Protein AF-A0A1Y2F269-F1 (afdb_monomer_lite)

Organism: NCBI:txid1754190

Sequence (201 aa):
MQTQVNTLLQLPFHHLKVADLREILKTLGLRKSGNKENLIENLKLYLRKLGQSSDINSLTEVAGLLDRYLPKKSSNNNRYKILLYCSTQTSAENSIRKGTDCPIQYPCQPVLKINEVEVTGMEHNKSWSTKPVDITPYCKKKGIQNNTINEIKFRSMFISSRWDEFVVKIIICEYLSLQEAVNVIKKHFISKEELLRQSNN

Radius of gyration: 23.8 Å; chains: 1; bounding box: 65×59×61 Å

Structure (mmCIF, N/CA/C/O backbone):
data_AF-A0A1Y2F269-F1
#
_entry.id   AF-A0A1Y2F269-F1
#
loop_
_atom_site.group_PDB
_atom_site.id
_atom_site.type_symbol
_atom_site.label_atom_id
_atom_site.label_alt_id
_atom_site.label_comp_id
_atom_site.label_asym_id
_atom_site.label_entity_id
_atom_site.label_seq_id
_atom_site.pdbx_PDB_ins_code
_atom_site.Cartn_x
_atom_site.Cartn_y
_atom_site.Cartn_z
_atom_site.occupancy
_atom_site.B_iso_or_equiv
_atom_site.auth_seq_id
_atom_site.auth_comp_id
_atom_site.auth_asym_id
_atom_site.auth_atom_id
_atom_site.pdbx_PDB_model_num
ATOM 1 N N . MET A 1 1 ? -9.615 6.084 32.340 1.00 66.12 1 MET A N 1
ATOM 2 C CA . MET A 1 1 ? -10.769 5.822 31.450 1.00 66.12 1 MET A CA 1
ATOM 3 C C . MET A 1 1 ? -10.958 6.901 30.392 1.00 66.12 1 MET A C 1
ATOM 5 O O . MET A 1 1 ? -10.944 6.573 29.212 1.00 66.12 1 MET A O 1
ATOM 9 N N . GLN A 1 2 ? -11.020 8.182 30.778 1.00 72.19 2 GLN A N 1
ATOM 10 C CA . GLN A 1 2 ? -11.127 9.306 29.835 1.00 72.19 2 GLN A CA 1
ATOM 11 C C . GLN A 1 2 ? -10.065 9.272 28.719 1.00 72.19 2 GLN A C 1
ATOM 13 O O . GLN A 1 2 ? -10.370 9.503 27.554 1.00 72.19 2 GLN A O 1
ATOM 18 N N . THR A 1 3 ? -8.828 8.894 29.058 1.00 74.88 3 THR A N 1
ATOM 19 C CA . THR A 1 3 ? -7.722 8.742 28.101 1.00 74.88 3 THR A CA 1
ATOM 20 C C . THR A 1 3 ? -7.998 7.678 27.033 1.00 74.88 3 THR A C 1
ATOM 22 O O . THR A 1 3 ? -7.722 7.916 25.866 1.00 74.88 3 THR A O 1
ATOM 25 N N . GLN A 1 4 ? -8.591 6.533 27.395 1.00 75.88 4 GLN A N 1
ATOM 26 C CA . GLN A 1 4 ? -8.924 5.461 26.443 1.00 75.88 4 GLN A CA 1
ATOM 27 C C . GLN A 1 4 ? -10.058 5.879 25.500 1.00 75.88 4 GLN A C 1
ATOM 29 O O . GLN A 1 4 ? -9.973 5.652 24.296 1.00 75.88 4 GLN A O 1
ATOM 34 N N . VAL A 1 5 ? -11.082 6.553 26.026 1.00 80.50 5 VAL A N 1
ATOM 35 C CA . VAL A 1 5 ? -12.185 7.102 25.221 1.00 80.50 5 VAL A CA 1
ATOM 36 C C . VAL A 1 5 ? -11.670 8.148 24.235 1.00 80.50 5 VAL A C 1
ATOM 38 O O . VAL A 1 5 ? -12.025 8.107 23.060 1.00 80.50 5 VAL A O 1
ATOM 41 N N . ASN A 1 6 ? -10.784 9.042 24.677 1.00 77.56 6 ASN A N 1
ATOM 42 C CA . ASN A 1 6 ? -10.164 10.039 23.804 1.00 77.56 6 ASN A CA 1
ATOM 43 C C . ASN A 1 6 ? -9.346 9.385 22.682 1.00 77.56 6 ASN A C 1
ATOM 45 O O . ASN A 1 6 ? -9.449 9.815 21.534 1.00 77.56 6 ASN A O 1
ATOM 49 N N . THR A 1 7 ? -8.608 8.312 22.977 1.00 80.00 7 THR A N 1
ATOM 50 C CA . THR A 1 7 ? -7.896 7.528 21.955 1.00 80.00 7 THR A CA 1
ATOM 51 C C . THR A 1 7 ? -8.855 6.936 20.924 1.00 80.00 7 THR A C 1
ATOM 53 O O . THR A 1 7 ? -8.598 7.036 19.726 1.00 80.00 7 THR A O 1
ATOM 56 N N . LEU A 1 8 ? -9.982 6.362 21.361 1.00 81.38 8 LEU A N 1
ATOM 57 C CA . LEU A 1 8 ? -10.988 5.812 20.447 1.00 81.38 8 LEU A CA 1
ATOM 58 C C . LEU A 1 8 ? -11.665 6.908 19.611 1.00 81.38 8 LEU A C 1
ATOM 60 O O . LEU A 1 8 ? -11.901 6.718 18.423 1.00 81.38 8 LEU A O 1
ATOM 64 N N . LEU A 1 9 ? -11.939 8.080 20.184 1.00 83.62 9 LEU A N 1
ATOM 65 C CA . LEU A 1 9 ? -12.555 9.203 19.464 1.00 83.62 9 LEU A CA 1
ATOM 66 C C . LEU A 1 9 ? -11.648 9.809 18.383 1.00 83.62 9 LEU A C 1
ATOM 68 O O . LEU A 1 9 ? -12.160 10.405 17.434 1.00 83.62 9 LEU A O 1
ATOM 72 N N . GLN A 1 10 ? -10.329 9.645 18.510 1.00 80.38 10 GLN A N 1
ATOM 73 C CA . GLN A 1 10 ? -9.336 10.064 17.515 1.00 80.38 10 GLN A CA 1
ATOM 74 C C . GLN A 1 10 ? -9.167 9.063 16.359 1.00 80.38 10 GLN A C 1
ATOM 76 O O . GLN A 1 10 ? -8.362 9.299 15.455 1.00 80.38 10 GLN A O 1
ATOM 81 N N . LEU A 1 11 ? -9.896 7.941 16.364 1.00 79.81 11 LEU A N 1
ATOM 82 C CA . LEU A 1 11 ? -9.812 6.952 15.295 1.00 79.81 11 LEU A CA 1
ATOM 83 C C . LEU A 1 11 ? -10.373 7.498 13.970 1.00 79.81 11 LEU A C 1
ATOM 85 O O . LEU A 1 11 ? -11.326 8.286 13.956 1.00 79.81 11 LEU A O 1
ATOM 89 N N . PRO A 1 12 ? -9.811 7.071 12.826 1.00 79.38 12 PRO A N 1
ATOM 90 C CA . PRO A 1 12 ? -10.156 7.619 11.522 1.00 79.38 12 PRO A CA 1
ATOM 91 C C . PRO A 1 12 ? -11.440 6.968 10.968 1.00 79.38 12 PRO A C 1
ATOM 93 O O . PRO A 1 12 ? -11.426 6.283 9.948 1.00 79.38 12 PRO A O 1
ATOM 96 N N . PHE A 1 13 ? -12.581 7.191 11.631 1.00 82.88 13 PHE A N 1
ATOM 97 C CA . PHE A 1 13 ? -13.874 6.560 11.305 1.00 82.88 13 PHE A CA 1
ATOM 98 C C . PHE A 1 13 ? -14.355 6.802 9.866 1.00 82.88 13 PHE A C 1
ATOM 100 O O . PHE A 1 13 ? -15.128 6.012 9.332 1.00 82.88 13 PHE A O 1
ATOM 107 N N . HIS A 1 14 ? -13.876 7.860 9.207 1.00 80.94 14 HIS A N 1
ATOM 108 C CA . HIS A 1 14 ? -14.186 8.143 7.804 1.00 80.94 14 HIS A CA 1
ATOM 109 C C . HIS A 1 14 ? -13.657 7.072 6.836 1.00 80.94 14 HIS A C 1
ATOM 111 O O . HIS A 1 14 ? -14.154 6.980 5.716 1.00 80.94 14 HIS A O 1
ATOM 117 N N . HIS A 1 15 ? -12.711 6.227 7.253 1.00 78.88 15 HIS A N 1
ATOM 118 C CA . HIS A 1 15 ? -12.215 5.111 6.442 1.00 78.88 15 HIS A CA 1
ATOM 119 C C . HIS A 1 15 ? -13.119 3.874 6.498 1.00 78.88 15 HIS A C 1
ATOM 121 O O . HIS A 1 15 ? -12.986 2.990 5.657 1.00 78.88 15 HIS A O 1
ATOM 127 N N . LEU A 1 16 ? -14.062 3.815 7.444 1.00 83.81 16 LEU A N 1
ATOM 128 C CA . LEU A 1 16 ? -15.024 2.720 7.523 1.00 83.81 16 LEU A CA 1
ATOM 129 C C . LEU A 1 16 ? -16.049 2.822 6.387 1.00 83.81 16 LEU A C 1
ATOM 131 O O . LEU A 1 16 ? -16.516 3.918 6.039 1.00 83.81 16 LEU A O 1
ATOM 135 N N . LYS A 1 17 ? -16.429 1.678 5.810 1.00 88.19 17 LYS A N 1
ATOM 136 C CA . LYS A 1 17 ? -17.532 1.624 4.843 1.00 88.19 17 LYS A CA 1
ATOM 137 C C . LYS A 1 17 ? -18.865 1.765 5.581 1.00 88.19 17 LYS A C 1
ATOM 139 O O . LYS A 1 17 ? -18.987 1.455 6.763 1.00 88.19 17 LYS A O 1
ATOM 144 N N . VAL A 1 18 ? -19.896 2.228 4.872 1.00 88.25 18 VAL A N 1
ATOM 145 C CA . VAL A 1 18 ? -21.249 2.387 5.445 1.00 88.25 18 VAL A CA 1
ATOM 146 C C . VAL A 1 18 ? -21.814 1.046 5.929 1.00 88.25 18 VAL A C 1
ATOM 148 O O . VAL A 1 18 ? -22.498 1.016 6.948 1.00 88.25 18 VAL A O 1
ATOM 151 N N . ALA A 1 19 ? -21.512 -0.054 5.229 1.00 87.44 19 ALA A N 1
ATOM 152 C CA . ALA A 1 19 ? -21.898 -1.403 5.641 1.00 87.44 19 ALA A CA 1
ATOM 153 C C . ALA A 1 19 ? -21.287 -1.770 7.005 1.00 87.44 19 ALA A C 1
ATOM 155 O O . ALA A 1 19 ? -22.033 -2.061 7.938 1.00 87.44 19 ALA A O 1
ATOM 156 N N . ASP A 1 20 ? -19.967 -1.618 7.145 1.00 88.56 20 ASP A N 1
ATOM 157 C CA . ASP A 1 20 ? -19.230 -1.888 8.386 1.00 88.56 20 ASP A CA 1
ATOM 158 C C . ASP A 1 20 ? -19.750 -1.029 9.548 1.00 88.56 20 ASP A C 1
ATOM 160 O O . ASP A 1 20 ? -20.015 -1.530 10.637 1.00 88.56 20 ASP A O 1
ATOM 164 N N . LEU A 1 21 ? -19.983 0.269 9.308 1.00 90.56 21 LEU A N 1
ATOM 165 C CA . LEU A 1 21 ? -20.567 1.173 10.306 1.00 90.56 21 LEU A CA 1
ATOM 166 C C . LEU A 1 21 ? -21.947 0.697 10.770 1.00 90.56 21 LEU A C 1
ATOM 168 O O . LEU A 1 21 ? -22.235 0.717 11.966 1.00 90.56 21 LEU A O 1
ATOM 172 N N . ARG A 1 22 ? -22.811 0.255 9.850 1.00 91.88 22 ARG A N 1
ATOM 173 C CA . ARG A 1 22 ? -24.139 -0.270 10.202 1.00 91.88 22 ARG A CA 1
ATOM 174 C C . ARG A 1 22 ? -24.048 -1.561 11.005 1.00 91.88 22 ARG A C 1
ATOM 176 O O . ARG A 1 22 ? -24.864 -1.755 11.902 1.00 91.88 22 ARG A O 1
ATOM 183 N N . GLU A 1 23 ? -23.083 -2.420 10.706 1.00 91.50 23 GLU A N 1
ATOM 184 C CA . GLU A 1 23 ? -22.864 -3.675 11.425 1.00 91.50 23 GLU A CA 1
ATOM 185 C C . GLU A 1 23 ? -22.304 -3.451 12.835 1.00 91.50 23 GLU A C 1
ATOM 187 O O . GLU A 1 23 ? -22.806 -4.036 13.800 1.00 91.50 23 GLU A O 1
ATOM 192 N N . ILE A 1 24 ? -21.358 -2.519 12.983 1.00 90.06 24 ILE A N 1
ATOM 193 C CA . ILE A 1 24 ? -20.856 -2.064 14.286 1.00 90.06 24 ILE A CA 1
ATOM 194 C C . ILE A 1 24 ? -22.014 -1.517 15.126 1.00 90.06 24 ILE A C 1
ATOM 196 O O . ILE A 1 24 ? -22.245 -1.983 16.239 1.00 90.06 24 ILE A O 1
ATOM 200 N N . LEU A 1 25 ? -22.792 -0.575 14.583 1.00 92.06 25 LEU A N 1
ATOM 201 C CA . LEU A 1 25 ? -23.925 0.018 15.300 1.00 92.06 25 LEU A CA 1
ATOM 202 C C . LEU A 1 25 ? -24.993 -1.025 15.647 1.00 92.06 25 LEU A C 1
ATOM 204 O O . LEU A 1 25 ? -25.537 -0.977 16.744 1.00 92.06 25 LEU A O 1
ATOM 208 N N . LYS A 1 26 ? -25.263 -1.992 14.761 1.00 92.50 26 LYS A N 1
ATOM 209 C CA . LYS A 1 26 ? -26.180 -3.110 15.035 1.00 92.50 26 LYS A CA 1
ATOM 210 C C . LYS A 1 26 ? -25.708 -3.934 16.233 1.00 92.50 26 LYS A C 1
ATOM 212 O O . LYS A 1 26 ? -26.521 -4.246 17.095 1.00 92.50 26 LYS A O 1
ATOM 217 N N . THR A 1 27 ? -24.419 -4.262 16.285 1.00 89.56 27 THR A N 1
ATOM 218 C CA . THR A 1 27 ? -23.816 -5.040 17.380 1.00 89.56 27 THR A CA 1
ATOM 219 C C . THR A 1 27 ? -23.915 -4.297 18.712 1.00 89.56 27 THR A C 1
ATOM 221 O O . THR A 1 27 ? -24.175 -4.909 19.738 1.00 89.56 27 THR A O 1
ATOM 224 N N . LEU A 1 28 ? -23.786 -2.969 18.683 1.00 88.56 28 LEU A N 1
ATOM 225 C CA . LEU A 1 28 ? -23.900 -2.100 19.859 1.00 88.56 28 LEU A CA 1
ATOM 226 C C . LEU A 1 28 ? -25.351 -1.715 20.212 1.00 88.56 28 LEU A C 1
ATOM 228 O O . LEU A 1 28 ? -25.565 -0.909 21.114 1.00 88.56 28 LEU A O 1
ATOM 232 N N . GLY A 1 29 ? -26.355 -2.224 19.487 1.00 90.50 29 GLY A N 1
ATOM 233 C CA . GLY A 1 29 ? -27.765 -1.874 19.708 1.00 90.50 29 GLY A CA 1
ATOM 234 C C . GLY A 1 29 ? -28.123 -0.420 19.360 1.00 90.50 29 GLY A C 1
ATOM 235 O O . GLY A 1 29 ? -29.109 0.119 19.858 1.00 90.50 29 GLY A O 1
ATOM 236 N N . LEU A 1 30 ? -27.328 0.238 18.513 1.00 91.06 30 LEU A N 1
ATOM 237 C CA . LEU A 1 30 ? -27.461 1.650 18.156 1.00 91.06 30 LEU A CA 1
ATOM 238 C C . LEU A 1 30 ? -28.256 1.870 16.861 1.00 91.06 30 LEU A C 1
ATOM 240 O O . LEU A 1 30 ? -28.457 0.983 16.027 1.00 91.06 30 LEU A O 1
ATOM 244 N N . ARG A 1 31 ? -28.699 3.118 16.664 1.00 89.00 31 ARG A N 1
ATOM 245 C CA . ARG A 1 31 ? -29.502 3.517 15.504 1.00 89.00 31 ARG A CA 1
ATOM 246 C C . ARG A 1 31 ? -28.683 3.440 14.208 1.00 89.00 31 ARG A C 1
ATOM 248 O O . ARG A 1 31 ? -27.689 4.139 14.043 1.00 89.00 31 ARG A O 1
ATOM 255 N N . LYS A 1 32 ? -29.164 2.634 13.258 1.00 90.81 32 LYS A N 1
ATOM 256 C CA . LYS A 1 32 ? -28.529 2.335 11.954 1.00 90.81 32 LYS A CA 1
ATOM 257 C C . LYS A 1 32 ? -28.995 3.210 10.776 1.00 90.81 32 LYS A C 1
ATOM 259 O O . LYS A 1 32 ? -28.666 2.923 9.626 1.00 90.81 32 LYS A O 1
ATOM 264 N N . SER A 1 33 ? -29.815 4.227 11.037 1.00 84.56 33 SER A N 1
ATOM 265 C CA . SER A 1 33 ? -30.404 5.099 10.013 1.00 84.56 33 SER A CA 1
ATOM 266 C C . SER A 1 33 ? -29.598 6.385 9.834 1.00 84.56 33 SER A C 1
ATOM 268 O O . SER A 1 33 ? -29.243 7.018 10.826 1.00 84.56 33 SER A O 1
ATOM 270 N N . GLY A 1 34 ? -29.395 6.805 8.586 1.00 88.94 34 GLY A N 1
ATOM 271 C CA . GLY A 1 34 ? -28.717 8.054 8.238 1.00 88.94 34 GLY A CA 1
ATOM 272 C C . GLY A 1 34 ? -27.660 7.880 7.147 1.00 88.94 34 GLY A C 1
ATOM 273 O O . GLY A 1 34 ? -27.408 6.763 6.680 1.00 88.94 34 GLY A O 1
ATOM 274 N N . ASN A 1 35 ? -27.062 9.004 6.751 1.00 90.75 35 ASN A N 1
ATOM 275 C CA . ASN A 1 35 ? -25.847 9.045 5.937 1.00 90.75 35 ASN A CA 1
ATOM 276 C C . ASN A 1 35 ? -24.623 8.619 6.774 1.00 90.75 35 ASN A C 1
ATOM 278 O O . ASN A 1 35 ? -24.727 8.333 7.969 1.00 90.75 35 ASN A O 1
ATOM 282 N N . LYS A 1 36 ? -23.454 8.533 6.138 1.00 90.38 36 LYS A N 1
ATOM 283 C CA . LYS A 1 36 ? -22.222 8.050 6.775 1.00 90.38 36 LYS A CA 1
ATOM 284 C C . LYS A 1 36 ? -21.843 8.888 8.000 1.00 90.38 36 LYS A C 1
ATOM 286 O O . LYS A 1 36 ? -21.444 8.331 9.020 1.00 90.38 36 LYS A O 1
ATOM 291 N N . GLU A 1 37 ? -22.020 10.197 7.911 1.00 90.50 37 GLU A N 1
ATOM 292 C CA . GLU A 1 37 ? -21.726 11.172 8.957 1.00 90.50 37 GLU A CA 1
ATOM 293 C C . GLU A 1 37 ? -22.589 10.916 10.195 1.00 90.50 37 GLU A C 1
ATOM 295 O O . GLU A 1 37 ? -22.043 10.792 11.290 1.00 90.50 37 GLU A O 1
ATOM 300 N N . ASN A 1 38 ? -23.896 10.698 10.015 1.00 92.94 38 ASN A N 1
ATOM 301 C CA . ASN A 1 38 ? -24.811 10.373 11.111 1.00 92.94 38 ASN A CA 1
ATOM 302 C C . ASN A 1 38 ? -24.425 9.061 11.813 1.00 92.94 38 ASN A C 1
ATOM 304 O O . ASN A 1 38 ? -24.508 8.956 13.036 1.00 92.94 38 ASN A O 1
ATOM 308 N N . LEU A 1 39 ? -23.989 8.044 11.059 1.00 93.44 39 LEU A N 1
ATOM 309 C CA . LEU A 1 39 ? -23.548 6.769 11.640 1.00 93.44 39 LEU A CA 1
ATOM 310 C C . LEU A 1 39 ? -22.266 6.944 12.470 1.00 93.44 39 LEU A C 1
ATOM 312 O O . LEU A 1 39 ? -22.161 6.400 13.571 1.00 93.44 39 LEU A O 1
ATOM 316 N N . ILE A 1 40 ? -21.309 7.729 11.966 1.00 92.06 40 ILE A N 1
ATOM 317 C CA . ILE A 1 40 ? -20.073 8.066 12.686 1.00 92.06 40 ILE A CA 1
ATOM 318 C C . ILE A 1 40 ? -20.392 8.872 13.950 1.00 92.06 40 ILE A C 1
ATOM 320 O O . ILE A 1 40 ? -19.816 8.618 15.008 1.00 92.06 40 ILE A O 1
ATOM 324 N N . GLU A 1 41 ? -21.305 9.835 13.863 1.00 92.94 41 GLU A N 1
ATOM 325 C CA . GLU A 1 41 ? -21.702 10.664 14.997 1.00 9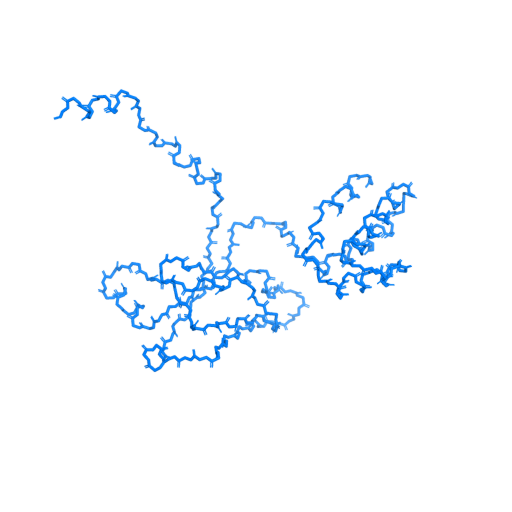2.94 41 GLU A CA 1
ATOM 326 C C . GLU A 1 41 ? -22.392 9.845 16.093 1.00 92.94 41 GLU A C 1
ATOM 328 O O . GLU A 1 41 ? -22.025 9.974 17.262 1.00 92.94 41 GLU A O 1
ATOM 333 N N . ASN A 1 42 ? -23.294 8.928 15.728 1.00 91.81 42 ASN A N 1
ATOM 334 C CA . ASN A 1 42 ? -23.931 8.006 16.675 1.00 91.81 42 ASN A CA 1
ATOM 335 C C . ASN A 1 42 ? -22.896 7.175 17.446 1.00 91.81 42 ASN A C 1
ATOM 337 O O . ASN A 1 42 ? -22.995 7.033 18.667 1.00 91.81 42 ASN A O 1
ATOM 341 N N . LEU A 1 43 ? -21.875 6.667 16.749 1.00 91.31 43 LEU A N 1
ATOM 342 C CA . LEU A 1 43 ? -20.784 5.919 17.370 1.00 91.31 43 LEU A CA 1
ATOM 343 C C . LEU A 1 43 ? -19.952 6.803 18.317 1.00 91.31 43 LEU A C 1
ATOM 345 O O . LEU A 1 43 ? -19.658 6.399 19.442 1.00 91.31 43 LEU A O 1
ATOM 349 N N . LYS A 1 44 ? -19.609 8.031 17.905 1.00 91.50 44 LYS A N 1
ATOM 350 C CA . LYS A 1 44 ? -18.875 8.993 18.751 1.00 91.50 44 LYS A CA 1
ATOM 351 C C . LYS A 1 44 ? -19.668 9.380 19.999 1.00 91.50 44 LYS A C 1
ATOM 353 O O . LYS A 1 44 ? -19.092 9.471 21.081 1.00 91.50 44 LYS A O 1
ATOM 358 N N . LEU A 1 45 ? -20.975 9.602 19.870 1.00 92.12 45 LEU A N 1
ATOM 359 C CA . LEU A 1 45 ? -21.862 9.896 20.998 1.00 92.12 45 LEU A CA 1
ATOM 360 C C . LEU A 1 45 ? -21.898 8.738 21.993 1.00 92.12 45 LEU A C 1
ATOM 362 O O . LEU A 1 45 ? -21.806 8.970 23.198 1.00 92.12 45 LEU A O 1
ATOM 366 N N . TYR A 1 46 ? -21.974 7.503 21.501 1.00 91.06 46 TYR A N 1
ATOM 367 C CA . TYR A 1 46 ? -21.932 6.318 22.351 1.00 91.06 46 TYR A CA 1
ATOM 368 C C . TYR A 1 46 ? -20.600 6.193 23.107 1.00 91.06 46 TYR A C 1
ATOM 370 O O . TYR A 1 46 ? -20.607 6.039 24.326 1.00 91.06 46 TYR A O 1
ATOM 378 N N . LEU A 1 47 ? -19.461 6.383 22.431 1.00 89.62 47 LEU A N 1
ATOM 379 C CA . LEU A 1 47 ? -18.137 6.396 23.072 1.00 89.62 47 LEU A CA 1
ATOM 380 C C . LEU A 1 47 ? -18.017 7.472 24.167 1.00 89.62 47 LEU A C 1
ATOM 382 O O . LEU A 1 47 ? -17.454 7.211 25.228 1.00 89.62 47 LEU A O 1
ATOM 386 N N . ARG A 1 48 ? -18.573 8.672 23.945 1.00 89.00 48 ARG A N 1
ATOM 387 C CA . ARG A 1 48 ? -18.610 9.735 24.969 1.00 89.00 48 ARG A CA 1
ATOM 388 C C . ARG A 1 48 ? -19.457 9.338 26.177 1.00 89.00 48 ARG A C 1
ATOM 390 O O . ARG A 1 48 ? -19.032 9.586 27.301 1.00 89.00 48 ARG A O 1
ATOM 397 N N . LYS A 1 49 ? -20.618 8.708 25.954 1.00 89.19 49 LYS A N 1
ATOM 398 C CA . LYS A 1 49 ? -21.477 8.197 27.035 1.00 89.19 49 LYS A CA 1
ATOM 399 C C . LYS A 1 49 ? -20.764 7.129 27.862 1.00 89.19 49 LYS A C 1
ATOM 401 O O . LYS A 1 49 ? -20.806 7.213 29.082 1.00 89.19 49 LYS A O 1
ATOM 406 N N . LEU A 1 50 ? -20.051 6.202 27.218 1.00 86.19 50 LEU A N 1
ATOM 407 C CA . LEU A 1 50 ? -19.244 5.191 27.915 1.00 86.19 50 LEU A CA 1
ATOM 408 C C . LEU A 1 50 ? -18.154 5.812 28.798 1.00 86.19 50 LEU A C 1
ATOM 410 O O . LEU A 1 50 ? -17.895 5.333 29.898 1.00 86.19 50 LEU A O 1
ATOM 414 N N . GLY A 1 51 ? -17.550 6.917 28.351 1.00 83.62 51 GLY A N 1
ATOM 415 C CA . GLY A 1 51 ? -16.596 7.668 29.169 1.00 83.62 51 GLY A CA 1
ATOM 416 C C . GLY A 1 51 ? -17.204 8.295 30.421 1.00 83.62 51 GLY A C 1
ATOM 417 O O . GLY A 1 51 ? -16.512 8.417 31.426 1.00 83.62 51 GLY A O 1
ATOM 418 N N . GLN A 1 52 ? -18.488 8.655 30.378 1.00 84.88 52 GLN A N 1
ATOM 419 C CA . GLN A 1 52 ? -19.213 9.214 31.520 1.00 84.88 52 GLN A CA 1
ATOM 420 C C . GLN A 1 52 ? -19.740 8.124 32.462 1.00 84.88 52 GLN A C 1
ATOM 422 O O . GLN A 1 52 ? -19.693 8.301 33.676 1.00 84.88 52 GLN A O 1
ATOM 427 N N . SER A 1 53 ? -20.214 6.993 31.926 1.00 83.75 53 SER A N 1
ATOM 428 C CA . SER A 1 53 ? -20.794 5.894 32.716 1.00 83.75 53 SER A CA 1
ATOM 429 C C . SER A 1 53 ? -19.759 5.024 33.430 1.00 83.75 53 SER A C 1
ATOM 431 O O . SER A 1 53 ? -20.125 4.151 34.207 1.00 83.75 53 SER A O 1
ATOM 433 N N . SER A 1 54 ? -18.473 5.257 33.178 1.00 78.31 54 SER A N 1
ATOM 434 C CA . SER A 1 54 ? -17.363 4.483 33.729 1.00 78.31 54 SER A CA 1
ATOM 435 C C . SER A 1 54 ? -17.416 2.966 33.445 1.00 78.31 54 SER A C 1
ATOM 437 O O . SER A 1 54 ? -16.842 2.166 34.183 1.00 78.31 54 SER A O 1
ATOM 439 N N . ASP A 1 55 ? -18.092 2.556 32.367 1.00 83.06 55 ASP A N 1
ATOM 440 C CA . ASP A 1 55 ? -18.265 1.145 32.008 1.00 83.06 55 ASP A CA 1
ATOM 441 C C . ASP A 1 55 ? -17.081 0.639 31.171 1.00 83.06 55 ASP A C 1
ATOM 443 O O . ASP A 1 55 ? -17.019 0.790 29.946 1.00 83.06 55 ASP A O 1
ATOM 447 N N . ILE A 1 56 ? -16.111 0.054 31.870 1.00 81.00 56 ILE A N 1
ATOM 448 C CA . ILE A 1 56 ? -14.861 -0.445 31.290 1.00 81.00 56 ILE A CA 1
ATOM 449 C C . ILE A 1 56 ? -15.112 -1.646 30.371 1.00 81.00 56 ILE A C 1
ATOM 451 O O . ILE A 1 56 ? -14.460 -1.751 29.332 1.00 81.00 56 ILE A O 1
ATOM 455 N N . ASN A 1 57 ? -16.063 -2.519 30.711 1.00 83.12 57 ASN A N 1
ATOM 456 C CA . ASN A 1 57 ? -16.319 -3.746 29.955 1.00 83.12 57 ASN A CA 1
ATOM 457 C C . ASN A 1 57 ? -16.880 -3.414 28.571 1.00 83.12 57 ASN A C 1
ATOM 459 O O . ASN A 1 57 ? -16.318 -3.837 27.559 1.00 83.12 57 ASN A O 1
ATOM 463 N N . SER A 1 58 ? -17.897 -2.551 28.522 1.00 84.56 58 SER A N 1
ATOM 464 C CA . SER A 1 58 ? -18.454 -2.052 27.261 1.00 84.56 58 SER A CA 1
ATOM 465 C C . SER A 1 58 ? -17.403 -1.315 26.424 1.00 84.56 58 SER A C 1
ATOM 467 O O . SER A 1 58 ? -17.356 -1.451 25.201 1.00 84.56 58 SER A O 1
ATOM 469 N N . LEU A 1 59 ? -16.500 -0.560 27.062 1.00 83.38 59 LEU A N 1
ATOM 470 C CA . LEU A 1 59 ? -15.415 0.127 26.358 1.00 83.38 59 LEU A CA 1
ATOM 471 C C . LEU A 1 59 ? -14.419 -0.858 25.724 1.00 83.38 59 LEU A C 1
ATOM 473 O O . LEU A 1 59 ? -13.983 -0.645 24.590 1.00 83.38 59 LEU A O 1
ATOM 477 N N . THR A 1 60 ? -14.064 -1.934 26.430 1.00 82.62 60 THR A N 1
ATOM 478 C CA . THR A 1 60 ? -13.192 -2.996 25.911 1.00 82.62 60 THR A CA 1
ATOM 479 C C . THR A 1 60 ? -13.848 -3.752 24.757 1.00 82.62 60 THR A C 1
ATOM 481 O O . THR A 1 60 ? -13.188 -3.996 23.744 1.00 82.62 60 THR A O 1
ATOM 484 N N . GLU A 1 61 ? -15.141 -4.061 24.851 1.00 85.19 61 GLU A N 1
ATOM 485 C CA . GLU A 1 61 ? -15.892 -4.703 23.766 1.00 85.19 61 GLU A CA 1
ATOM 486 C C . GLU A 1 61 ? -15.925 -3.838 22.504 1.00 85.19 61 GLU A C 1
ATOM 488 O O . GLU A 1 61 ? -15.626 -4.321 21.408 1.00 85.19 61 GLU A O 1
ATOM 493 N N . VAL A 1 62 ? -16.209 -2.540 22.652 1.00 86.44 62 VAL A N 1
ATOM 494 C CA . VAL A 1 62 ? -16.207 -1.592 21.530 1.00 86.44 62 VAL A CA 1
ATOM 495 C C . VAL A 1 62 ? -14.814 -1.466 20.925 1.00 86.44 62 VAL A C 1
ATOM 497 O O . VAL A 1 62 ? -14.685 -1.484 19.702 1.00 86.44 62 VAL A O 1
ATOM 500 N N . ALA A 1 63 ? -13.766 -1.374 21.746 1.00 84.19 63 ALA A N 1
ATOM 501 C CA . ALA A 1 63 ? -12.390 -1.327 21.257 1.00 84.19 63 ALA A CA 1
ATOM 502 C C . ALA A 1 63 ? -12.044 -2.582 20.440 1.00 84.19 63 ALA A C 1
ATOM 504 O O . ALA A 1 63 ? -11.553 -2.460 19.320 1.00 84.19 63 ALA A O 1
ATOM 505 N N . GLY A 1 64 ? -12.374 -3.776 20.943 1.00 82.94 64 GLY A N 1
ATOM 506 C CA . GLY A 1 64 ? -12.155 -5.045 20.240 1.00 82.94 64 GLY A CA 1
ATOM 507 C C . GLY A 1 64 ? -13.012 -5.214 18.980 1.00 82.94 64 GLY A C 1
ATOM 508 O O . GLY A 1 64 ? -12.606 -5.879 18.024 1.00 82.94 64 GLY A O 1
ATOM 509 N N . LEU A 1 65 ? -14.201 -4.611 18.945 1.00 85.88 65 LEU A N 1
ATOM 510 C CA . LEU A 1 65 ? -15.037 -4.551 17.750 1.00 85.88 65 LEU A CA 1
ATOM 511 C C . LEU A 1 65 ? -14.405 -3.635 16.698 1.00 85.88 65 LEU A C 1
ATOM 513 O O . LEU A 1 65 ? -14.208 -4.060 15.564 1.00 85.88 65 LEU A O 1
ATOM 517 N N . LEU A 1 66 ? -14.024 -2.414 17.074 1.00 84.50 66 LEU A N 1
ATOM 518 C CA . LEU A 1 66 ? -13.397 -1.440 16.177 1.00 84.50 66 LEU A CA 1
ATOM 519 C C . LEU A 1 66 ? -12.059 -1.930 15.622 1.00 84.50 66 LEU A C 1
ATOM 521 O O . LEU A 1 66 ? -11.776 -1.714 14.447 1.00 84.50 66 LEU A O 1
ATOM 525 N N . ASP A 1 67 ? -11.288 -2.662 16.420 1.00 79.75 67 ASP A N 1
ATOM 526 C CA . ASP A 1 67 ? -10.023 -3.286 16.021 1.00 79.75 67 ASP A CA 1
ATOM 527 C C . ASP A 1 67 ? -10.150 -4.281 14.855 1.00 79.75 67 ASP A C 1
ATOM 529 O O . ASP A 1 67 ? -9.148 -4.593 14.208 1.00 79.75 67 ASP A O 1
ATOM 533 N N . ARG A 1 68 ? -11.354 -4.814 14.604 1.00 80.12 68 ARG A N 1
ATOM 534 C CA . ARG A 1 68 ? -11.633 -5.723 13.480 1.00 80.12 68 ARG A CA 1
ATOM 535 C C . ARG A 1 68 ? -11.909 -4.986 12.174 1.00 80.12 68 ARG A C 1
ATOM 537 O O . ARG A 1 68 ? -11.643 -5.537 11.112 1.00 80.12 68 ARG A O 1
ATOM 544 N N . TYR A 1 69 ? -12.436 -3.766 12.256 1.00 78.81 69 TYR A N 1
ATOM 545 C CA . TYR A 1 69 ? -12.871 -2.991 11.091 1.00 78.81 69 TYR A CA 1
ATOM 546 C C . TYR A 1 69 ? -11.913 -1.857 10.734 1.00 78.81 69 TYR A C 1
ATOM 548 O O . TYR A 1 69 ? -11.879 -1.408 9.590 1.00 78.81 69 TYR A O 1
ATOM 556 N N . LEU A 1 70 ? -11.135 -1.370 11.699 1.00 75.12 70 LEU A N 1
ATOM 557 C CA . LEU A 1 70 ? -10.154 -0.325 11.464 1.00 75.12 70 LEU A CA 1
ATOM 558 C C . LEU A 1 70 ? -8.795 -0.923 11.086 1.00 75.12 70 LEU A C 1
ATOM 560 O O . LEU A 1 70 ? -8.388 -1.945 11.645 1.00 75.12 70 LEU A O 1
ATOM 564 N N . PRO A 1 71 ? -8.038 -0.261 10.193 1.00 61.78 71 PRO A N 1
ATOM 565 C CA . PRO A 1 71 ? -6.654 -0.629 9.946 1.00 61.78 71 PRO A CA 1
ATOM 566 C C . PRO A 1 71 ? -5.875 -0.510 11.261 1.00 61.78 71 PRO A C 1
ATOM 568 O O . PRO A 1 71 ? -5.725 0.590 11.802 1.00 61.78 71 PRO A O 1
ATOM 571 N N . LYS A 1 72 ? -5.398 -1.635 11.809 1.00 60.38 72 LYS A N 1
ATOM 572 C CA . LYS A 1 72 ? -4.628 -1.614 13.058 1.00 60.38 72 LYS A CA 1
ATOM 573 C C . LYS A 1 72 ? -3.364 -0.781 12.858 1.00 60.38 72 LYS A C 1
ATOM 575 O O . LYS A 1 72 ? -2.5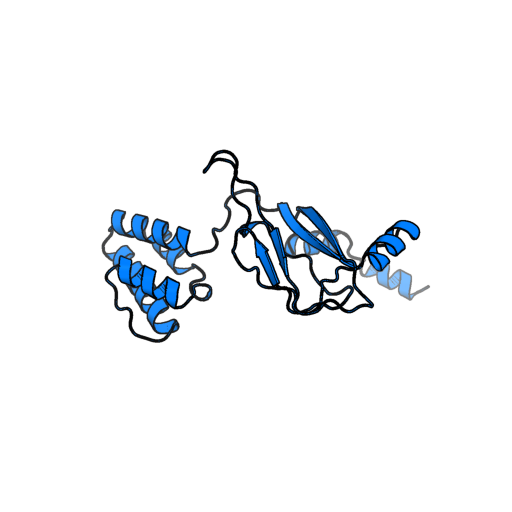23 -1.122 12.028 1.00 60.38 72 LYS A O 1
ATOM 580 N N . LYS A 1 73 ? -3.195 0.274 13.666 1.00 48.44 73 LYS A N 1
ATOM 581 C CA . LYS A 1 73 ? -1.881 0.899 13.872 1.00 48.44 73 LYS A CA 1
ATOM 582 C C . LYS A 1 73 ? -0.985 -0.171 14.487 1.00 48.44 73 LYS A C 1
ATOM 584 O O . LYS A 1 73 ? -1.122 -0.496 15.661 1.00 48.44 73 LYS A O 1
ATOM 589 N N . SER A 1 74 ? -0.110 -0.765 13.689 1.00 47.34 74 SER A N 1
ATOM 590 C CA . SER A 1 74 ? 0.890 -1.709 14.173 1.00 47.34 74 SER A CA 1
ATOM 591 C C . SER A 1 74 ? 1.825 -0.993 15.150 1.00 47.34 74 SER A C 1
ATOM 593 O O . SER A 1 74 ? 2.723 -0.253 14.749 1.00 47.34 74 SER A O 1
ATOM 595 N N . SER A 1 75 ? 1.596 -1.198 16.446 1.00 52.09 75 SER A N 1
ATOM 596 C CA . SER A 1 75 ? 2.526 -0.864 17.519 1.00 52.09 75 SER A CA 1
ATOM 597 C C . SER A 1 75 ? 3.674 -1.871 17.488 1.00 52.09 75 SER A C 1
ATOM 599 O O . SER A 1 75 ? 3.582 -2.917 18.115 1.00 52.09 75 SER A O 1
ATOM 601 N N . ASN A 1 76 ? 4.679 -1.619 16.655 1.00 44.38 76 ASN A N 1
ATOM 602 C CA . ASN A 1 76 ? 6.024 -2.203 16.704 1.00 44.38 76 ASN A CA 1
ATOM 603 C C . ASN A 1 76 ? 6.796 -1.603 15.539 1.00 44.38 76 ASN A C 1
ATOM 605 O O . ASN A 1 76 ? 6.338 -1.794 14.421 1.00 44.38 76 ASN A O 1
ATOM 609 N N . ASN A 1 77 ? 7.905 -0.894 15.798 1.00 51.84 77 ASN A N 1
ATOM 610 C CA . ASN A 1 77 ? 8.997 -0.579 14.858 1.00 51.84 77 ASN A CA 1
ATOM 611 C C . ASN A 1 77 ? 8.648 -0.717 13.360 1.00 51.84 77 ASN A C 1
ATOM 613 O O . ASN A 1 77 ? 9.282 -1.466 12.617 1.00 51.84 77 ASN A O 1
ATOM 617 N N . ASN A 1 78 ? 7.617 0.002 12.903 1.00 66.56 78 ASN A N 1
ATOM 618 C CA . ASN A 1 78 ? 7.016 -0.236 11.590 1.00 66.56 78 ASN A CA 1
ATOM 619 C C . ASN A 1 78 ? 7.739 0.580 10.520 1.00 66.56 78 ASN A C 1
ATOM 621 O O . ASN A 1 78 ? 7.121 1.213 9.665 1.00 66.56 78 ASN A O 1
ATOM 625 N N . ARG A 1 79 ? 9.069 0.626 10.633 1.00 82.38 79 ARG A N 1
ATOM 626 C CA . ARG A 1 79 ? 9.914 1.154 9.576 1.00 82.38 79 ARG A CA 1
ATOM 627 C C . ARG A 1 79 ? 9.889 0.205 8.396 1.00 82.38 79 ARG A C 1
ATOM 629 O O . ARG A 1 79 ? 9.858 0.662 7.272 1.00 82.38 79 ARG A O 1
ATOM 636 N N . TYR A 1 80 ? 9.827 -1.102 8.617 1.00 89.00 80 TYR A N 1
ATOM 637 C CA . TYR A 1 80 ? 9.804 -2.029 7.497 1.00 89.00 80 TYR A CA 1
ATOM 638 C C . TYR A 1 80 ? 8.423 -2.120 6.859 1.00 89.00 80 TYR A C 1
ATOM 640 O O . TYR A 1 80 ? 7.415 -2.326 7.534 1.00 89.00 80 TYR A O 1
ATOM 648 N N . LYS A 1 81 ? 8.402 -1.994 5.537 1.00 91.38 81 LYS A N 1
ATOM 649 C CA . LYS A 1 81 ? 7.230 -2.182 4.692 1.00 91.38 81 LYS A CA 1
ATOM 650 C C . LYS A 1 81 ? 7.512 -3.257 3.663 1.00 91.38 81 LYS A C 1
ATOM 652 O O . LYS A 1 81 ? 8.612 -3.332 3.125 1.00 91.38 81 LYS A O 1
ATOM 657 N N . ILE A 1 82 ? 6.505 -4.066 3.377 1.00 92.56 82 ILE A N 1
ATOM 658 C CA . ILE A 1 82 ? 6.514 -5.017 2.275 1.00 92.56 82 ILE A CA 1
ATOM 659 C C . ILE A 1 82 ? 5.891 -4.300 1.083 1.00 92.56 82 ILE A C 1
ATOM 661 O O . ILE A 1 82 ? 4.706 -3.963 1.096 1.00 92.56 82 ILE A O 1
ATOM 665 N N . LEU A 1 83 ? 6.708 -4.033 0.075 1.00 94.38 83 LEU A N 1
ATOM 666 C CA . LEU A 1 83 ? 6.339 -3.273 -1.106 1.00 94.38 83 LEU A CA 1
ATOM 667 C C . LEU A 1 83 ? 6.322 -4.186 -2.331 1.00 94.38 83 LEU A C 1
ATOM 669 O O . LEU A 1 83 ? 7.247 -4.968 -2.557 1.00 94.38 83 LEU A O 1
ATOM 673 N N . LEU A 1 84 ? 5.265 -4.071 -3.128 1.00 94.81 84 LEU A N 1
ATOM 674 C CA . LEU A 1 84 ? 5.130 -4.739 -4.414 1.00 94.81 84 LEU A CA 1
ATOM 675 C C . LEU A 1 84 ? 5.523 -3.767 -5.525 1.00 94.81 84 LEU A C 1
ATOM 677 O O . LEU A 1 84 ? 4.953 -2.684 -5.657 1.00 94.81 84 LEU A O 1
ATOM 681 N N . TYR A 1 85 ? 6.494 -4.188 -6.321 1.00 94.44 85 TYR A N 1
ATOM 682 C CA . TYR A 1 85 ? 6.986 -3.514 -7.510 1.00 94.44 85 TYR A CA 1
ATOM 683 C C . TYR A 1 85 ? 6.516 -4.280 -8.737 1.00 94.44 85 TYR A C 1
ATOM 685 O O . TYR A 1 85 ? 6.471 -5.510 -8.739 1.00 94.44 85 TYR A O 1
ATOM 693 N N . CYS A 1 86 ? 6.204 -3.547 -9.794 1.00 93.44 86 CYS A N 1
ATOM 694 C CA . CYS A 1 86 ? 5.882 -4.104 -11.094 1.00 93.44 86 CYS A CA 1
ATOM 695 C C . CYS A 1 86 ? 6.583 -3.266 -12.152 1.00 93.44 86 CYS A C 1
ATOM 697 O O . CYS A 1 86 ? 6.653 -2.043 -12.018 1.00 93.44 86 CYS A O 1
ATOM 699 N N . SER A 1 87 ? 7.099 -3.914 -13.184 1.00 93.31 87 SER A N 1
ATOM 700 C CA . SER A 1 87 ? 7.582 -3.246 -14.386 1.00 93.31 87 SER A CA 1
ATOM 701 C C . SER A 1 87 ? 7.323 -4.124 -15.598 1.00 93.31 87 SER A C 1
ATOM 703 O O . SER A 1 87 ? 7.016 -5.308 -15.476 1.00 93.31 87 SER A O 1
ATOM 705 N N . THR A 1 88 ? 7.452 -3.537 -16.776 1.00 91.56 88 THR A N 1
ATOM 706 C CA . THR A 1 88 ? 7.391 -4.274 -18.040 1.00 91.56 88 THR A CA 1
ATOM 707 C C . THR A 1 88 ? 8.691 -5.058 -18.198 1.00 91.56 88 THR A C 1
ATOM 709 O O . THR A 1 88 ? 9.756 -4.562 -17.816 1.00 91.56 88 THR A O 1
ATOM 712 N N . GLN A 1 89 ? 8.636 -6.273 -18.743 1.00 92.19 89 GLN A N 1
ATOM 713 C CA . GLN A 1 89 ? 9.823 -7.121 -18.871 1.00 92.19 89 GLN A CA 1
ATOM 714 C C . GLN A 1 89 ? 10.930 -6.425 -19.669 1.00 92.19 89 GLN A C 1
ATOM 716 O O . GLN A 1 89 ? 12.075 -6.369 -19.225 1.00 92.19 89 GLN A O 1
ATOM 721 N N . THR A 1 90 ? 10.570 -5.753 -20.764 1.00 91.31 90 THR A N 1
ATOM 722 C CA . THR A 1 90 ? 11.503 -4.958 -21.572 1.00 91.31 90 THR A CA 1
ATOM 723 C C . THR A 1 90 ? 12.195 -3.854 -20.768 1.00 91.31 90 THR A C 1
ATOM 725 O O . THR A 1 90 ? 13.389 -3.612 -20.944 1.00 91.31 90 THR A O 1
ATOM 728 N N . SER A 1 91 ? 11.474 -3.163 -19.877 1.00 91.19 91 SER A N 1
ATOM 729 C CA . SER A 1 91 ? 12.073 -2.117 -19.035 1.00 91.19 91 SER A CA 1
ATOM 730 C C . SER A 1 91 ? 13.006 -2.716 -17.986 1.00 91.19 91 SER A C 1
ATOM 732 O O . SER A 1 91 ? 14.100 -2.195 -17.784 1.00 91.19 91 SER A O 1
ATOM 734 N N . ALA A 1 92 ? 12.614 -3.830 -17.364 1.00 91.94 92 ALA A N 1
ATOM 735 C CA . ALA A 1 92 ? 13.446 -4.543 -16.399 1.00 91.94 92 ALA A CA 1
ATOM 736 C C . ALA A 1 92 ? 14.754 -5.052 -17.025 1.00 91.94 92 ALA A C 1
ATOM 738 O O . ALA A 1 92 ? 15.832 -4.787 -16.494 1.00 91.94 92 ALA A O 1
ATOM 739 N N . GLU A 1 93 ? 14.680 -5.714 -18.180 1.00 92.56 93 GLU A N 1
ATOM 740 C CA . GLU A 1 93 ? 15.854 -6.220 -18.899 1.00 92.56 93 GLU A CA 1
ATOM 741 C C . GLU A 1 93 ? 16.805 -5.097 -19.319 1.00 92.56 93 GLU A C 1
ATOM 743 O O . GLU A 1 93 ? 18.019 -5.202 -19.134 1.00 92.56 93 GLU A O 1
ATOM 748 N N . ASN A 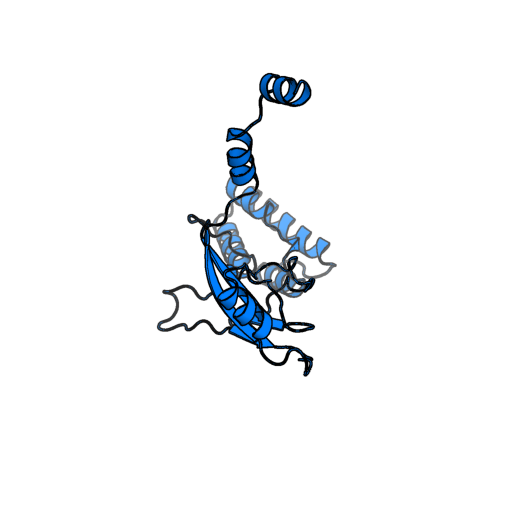1 94 ? 16.265 -3.996 -19.849 1.00 92.62 94 ASN A N 1
ATOM 749 C CA . ASN A 1 94 ? 17.071 -2.847 -20.251 1.00 92.62 94 ASN A CA 1
ATOM 750 C C . ASN A 1 94 ? 17.784 -2.198 -19.063 1.00 92.62 94 ASN A C 1
ATOM 752 O O . ASN A 1 94 ? 18.964 -1.865 -19.177 1.00 92.62 94 ASN A O 1
ATOM 756 N N . SER A 1 95 ? 17.096 -2.043 -17.932 1.00 92.75 95 SER A N 1
ATOM 757 C CA . SER A 1 95 ? 17.684 -1.510 -16.702 1.00 92.75 95 SER A CA 1
ATOM 758 C C . SER A 1 95 ? 18.811 -2.399 -16.177 1.00 92.75 95 SER A C 1
ATOM 760 O O . SER A 1 95 ? 19.871 -1.886 -15.830 1.00 92.75 95 SER A O 1
ATOM 762 N N . ILE A 1 96 ? 18.642 -3.726 -16.212 1.00 91.81 96 ILE A N 1
ATOM 763 C CA . ILE A 1 96 ? 19.697 -4.678 -15.829 1.00 91.81 96 ILE A CA 1
ATOM 764 C C . ILE A 1 96 ? 20.907 -4.552 -16.759 1.00 91.81 96 ILE A C 1
ATOM 766 O O . ILE A 1 96 ? 22.031 -4.417 -16.283 1.00 91.81 96 ILE A O 1
ATOM 770 N N . ARG A 1 97 ? 20.691 -4.548 -18.082 1.00 94.06 97 ARG A N 1
ATOM 771 C CA 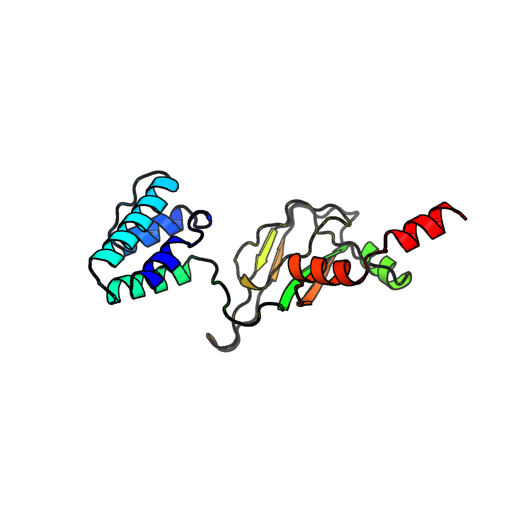. ARG A 1 97 ? 21.781 -4.443 -19.070 1.00 94.06 97 ARG A CA 1
ATOM 772 C C . ARG A 1 97 ? 22.568 -3.141 -18.943 1.00 94.06 97 ARG A C 1
ATOM 774 O O . ARG A 1 97 ? 23.775 -3.144 -19.153 1.00 94.06 97 ARG A O 1
ATOM 781 N N . LYS A 1 98 ? 21.890 -2.034 -18.633 1.00 94.62 98 LYS A N 1
ATOM 782 C CA . LYS A 1 98 ? 22.502 -0.702 -18.517 1.00 94.62 98 LYS A CA 1
ATOM 783 C C . LYS A 1 98 ? 23.006 -0.381 -17.108 1.00 94.62 98 LYS A C 1
ATOM 785 O O . LYS A 1 98 ? 23.656 0.643 -16.937 1.00 94.62 98 LYS A O 1
ATOM 790 N N . GLY A 1 99 ? 22.695 -1.214 -16.113 1.00 93.12 99 GLY A N 1
ATOM 791 C CA . GLY A 1 99 ? 22.983 -0.922 -14.708 1.00 93.12 99 GLY A CA 1
ATOM 792 C C . GLY A 1 99 ? 22.248 0.319 -14.189 1.00 93.12 99 GLY A C 1
ATOM 793 O O . GLY A 1 99 ? 22.776 1.029 -13.339 1.00 93.12 99 GLY A O 1
ATOM 794 N N . THR A 1 100 ? 21.063 0.615 -14.727 1.00 93.25 100 THR A N 1
ATOM 795 C CA . THR A 1 100 ? 20.262 1.793 -14.360 1.00 93.25 100 THR A CA 1
ATOM 796 C C . THR A 1 100 ? 19.031 1.400 -13.558 1.00 93.25 100 THR A C 1
ATOM 798 O O . THR A 1 100 ? 18.601 0.247 -13.576 1.00 93.25 100 THR A O 1
ATOM 801 N N . ASP A 1 101 ? 18.394 2.383 -12.925 1.00 90.88 101 ASP A N 1
ATOM 802 C CA . ASP A 1 101 ? 17.117 2.172 -12.249 1.00 90.88 101 ASP A CA 1
ATOM 803 C C . ASP A 1 101 ? 16.026 1.681 -13.210 1.00 90.88 101 ASP A C 1
ATOM 805 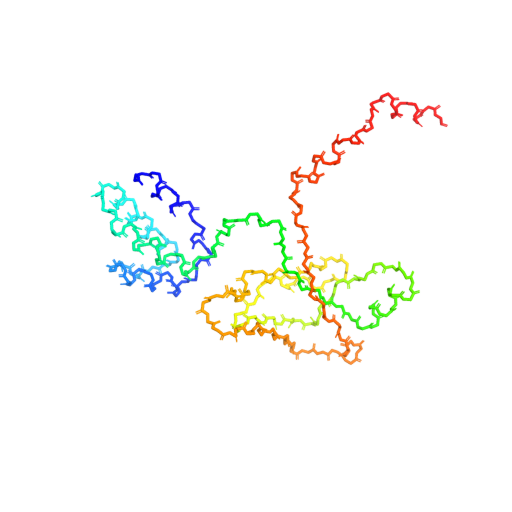O O . ASP A 1 101 ? 16.034 1.958 -14.416 1.00 90.88 101 ASP A O 1
ATOM 809 N N . CYS A 1 102 ? 15.081 0.918 -12.660 1.00 91.75 102 CYS A N 1
ATOM 810 C CA . CYS A 1 102 ? 13.942 0.379 -13.389 1.00 91.75 102 CYS A CA 1
ATOM 811 C C . CYS A 1 102 ? 12.668 1.144 -13.020 1.00 91.75 102 CYS A C 1
ATOM 813 O O . CYS A 1 102 ? 12.334 1.224 -11.832 1.00 91.75 102 CYS A O 1
ATOM 815 N N . PRO A 1 103 ? 11.929 1.696 -13.999 1.00 92.44 103 PRO A N 1
ATOM 816 C CA . PRO A 1 103 ? 10.689 2.388 -13.706 1.00 92.44 103 PRO A CA 1
ATOM 817 C C . PRO A 1 103 ? 9.631 1.412 -13.196 1.00 92.44 103 PRO A C 1
ATOM 819 O O . PRO A 1 103 ? 9.456 0.315 -13.730 1.00 92.44 103 PRO A O 1
ATOM 822 N N . ILE A 1 104 ? 8.863 1.857 -12.204 1.00 92.81 104 ILE A N 1
ATOM 823 C CA . ILE A 1 104 ? 7.669 1.145 -11.756 1.00 92.81 104 ILE A CA 1
ATOM 824 C C . ILE A 1 104 ? 6.541 1.441 -12.741 1.00 92.81 104 ILE A C 1
ATOM 826 O O . ILE A 1 104 ? 6.255 2.603 -13.0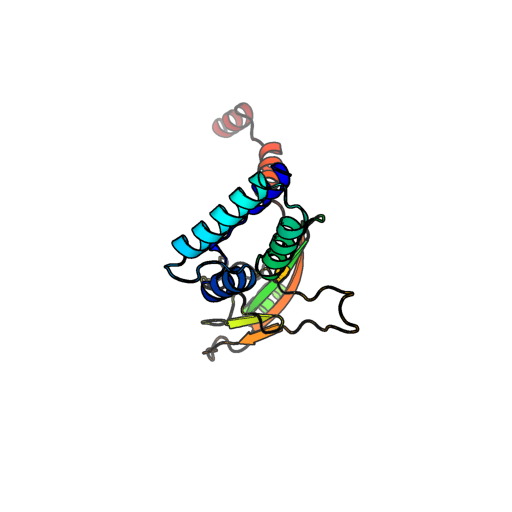45 1.00 92.81 104 ILE A O 1
ATOM 830 N N . GLN A 1 105 ? 5.911 0.384 -13.238 1.00 90.44 105 GLN A N 1
ATOM 831 C CA . GLN A 1 105 ? 4.791 0.452 -14.160 1.00 90.44 105 GLN A CA 1
ATOM 832 C C . GLN A 1 105 ? 3.930 -0.805 -14.033 1.00 90.44 105 GLN A C 1
ATOM 834 O O . GLN A 1 105 ? 4.412 -1.932 -14.165 1.00 90.44 105 GLN A O 1
ATOM 839 N N . TYR A 1 106 ? 2.638 -0.601 -13.802 1.00 89.88 106 TYR A N 1
ATOM 840 C CA . TYR A 1 106 ? 1.651 -1.675 -13.756 1.00 89.88 106 TYR A CA 1
ATOM 841 C C . TYR A 1 106 ? 1.002 -1.885 -15.139 1.00 89.88 106 TYR A C 1
ATOM 843 O O . TYR A 1 106 ? 1.138 -1.041 -16.031 1.00 89.88 106 TYR A O 1
ATOM 851 N N . PRO A 1 107 ? 0.259 -2.980 -15.341 1.00 88.00 107 PRO A N 1
ATOM 852 C CA . PRO A 1 107 ? -0.703 -3.109 -16.434 1.00 88.00 107 PRO A CA 1
ATOM 853 C C . PRO A 1 107 ? -1.769 -2.001 -16.426 1.00 88.00 107 PRO A C 1
ATOM 855 O O . PRO A 1 107 ? -1.981 -1.331 -15.414 1.00 88.00 107 PRO A O 1
ATOM 858 N N . CYS A 1 108 ? -2.467 -1.804 -17.549 1.00 84.44 108 CYS A N 1
ATOM 859 C CA . CYS A 1 108 ? -3.575 -0.848 -17.618 1.00 84.44 108 CYS A CA 1
ATOM 860 C C . CYS A 1 108 ? -4.737 -1.316 -16.724 1.00 84.44 108 CYS A C 1
ATOM 862 O O . CYS A 1 108 ? -5.065 -2.504 -16.715 1.00 84.44 108 CYS A O 1
ATOM 864 N N . GLN A 1 109 ? -5.339 -0.389 -15.966 1.00 85.50 109 GLN A N 1
ATOM 865 C CA . GLN A 1 109 ? -6.433 -0.665 -15.020 1.00 85.50 109 GLN A CA 1
ATOM 866 C C . GLN A 1 109 ? -6.164 -1.904 -14.135 1.00 85.50 109 GLN A C 1
ATOM 868 O O . GLN A 1 109 ? -6.904 -2.892 -14.195 1.00 85.50 109 GLN A O 1
ATOM 873 N N . PRO A 1 110 ? -5.067 -1.896 -13.355 1.00 89.31 110 PRO A N 1
ATOM 874 C CA . PRO A 1 110 ? -4.689 -3.047 -12.558 1.00 89.31 110 PRO A CA 1
ATOM 875 C C . PRO A 1 110 ? -5.633 -3.194 -11.360 1.00 89.31 110 PRO A C 1
ATOM 877 O O . PRO A 1 110 ? -5.939 -2.225 -10.668 1.00 89.31 110 PRO A O 1
ATOM 880 N N . VAL A 1 111 ? -6.049 -4.425 -11.086 1.00 90.81 111 VAL A N 1
ATOM 881 C CA . VAL A 1 111 ? -6.783 -4.812 -9.881 1.00 90.81 111 VAL A CA 1
ATOM 882 C C . VAL A 1 111 ? -5.906 -5.782 -9.102 1.00 90.81 111 VAL A C 1
ATOM 884 O O . VAL A 1 111 ? -5.732 -6.940 -9.492 1.00 90.81 111 VAL A O 1
ATOM 887 N N . LEU A 1 112 ? -5.342 -5.303 -7.996 1.00 92.69 112 LEU A N 1
ATOM 888 C CA . LEU A 1 112 ? -4.532 -6.104 -7.088 1.00 92.69 112 LEU A CA 1
ATOM 889 C C . LEU A 1 112 ? -5.397 -6.607 -5.934 1.00 92.69 112 LEU A C 1
ATOM 891 O O . LEU A 1 112 ? -6.026 -5.818 -5.229 1.00 92.69 112 LEU A O 1
ATOM 895 N N . LYS A 1 113 ? -5.392 -7.919 -5.707 1.00 93.25 113 LYS A N 1
ATOM 896 C CA . LYS A 1 113 ? -6.006 -8.542 -4.533 1.00 93.25 113 LYS A CA 1
ATOM 897 C C . LYS A 1 113 ? -4.969 -9.296 -3.723 1.00 93.25 113 LYS A C 1
ATOM 899 O O . LYS A 1 113 ? -4.160 -10.033 -4.281 1.00 93.25 113 LYS A O 1
ATOM 904 N N . ILE A 1 114 ? -5.024 -9.144 -2.409 1.00 92.38 114 ILE A N 1
ATOM 905 C CA . ILE A 1 114 ? -4.149 -9.834 -1.465 1.00 92.38 114 ILE A CA 1
ATOM 906 C C . ILE A 1 114 ? -5.034 -10.515 -0.444 1.00 92.38 114 ILE A C 1
ATOM 908 O O . ILE A 1 114 ? -5.783 -9.852 0.269 1.00 92.38 114 ILE A O 1
ATOM 912 N N . ASN A 1 115 ? -4.974 -11.845 -0.399 1.00 91.12 115 ASN A N 1
ATOM 913 C CA . ASN A 1 115 ? -5.848 -12.655 0.448 1.00 91.12 115 ASN A CA 1
ATOM 914 C C . ASN A 1 115 ? -7.337 -12.298 0.253 1.00 91.12 115 ASN A C 1
ATOM 916 O O . ASN A 1 115 ? -8.053 -12.065 1.222 1.00 91.12 115 ASN A O 1
ATOM 920 N N . GLU A 1 116 ? -7.775 -12.202 -1.009 1.00 87.38 116 GLU A N 1
ATOM 921 C CA . GLU A 1 116 ? -9.121 -11.773 -1.443 1.00 87.38 116 GLU A CA 1
ATOM 922 C C . GLU A 1 116 ? -9.514 -10.317 -1.124 1.00 87.38 116 GLU A C 1
ATOM 924 O O . GLU A 1 116 ? -10.567 -9.854 -1.570 1.00 87.38 116 GLU A O 1
ATOM 929 N N . VAL A 1 117 ? -8.657 -9.551 -0.446 1.00 88.31 117 VAL A N 1
ATOM 930 C CA . VAL A 1 117 ? -8.872 -8.123 -0.184 1.00 88.31 117 VAL A CA 1
ATOM 931 C C . VAL A 1 117 ? -8.310 -7.297 -1.333 1.00 88.31 117 VAL A C 1
ATOM 933 O O . VAL A 1 117 ? -7.136 -7.411 -1.678 1.00 88.31 117 VAL A O 1
ATOM 936 N N . GLU A 1 118 ? -9.147 -6.457 -1.933 1.00 89.69 118 GLU A N 1
ATOM 937 C CA . GLU A 1 118 ? -8.726 -5.531 -2.983 1.00 89.69 118 GLU A CA 1
ATOM 938 C C . GLU A 1 118 ? -7.899 -4.377 -2.410 1.00 89.69 118 GLU A C 1
ATOM 940 O O . GLU A 1 118 ? -8.282 -3.750 -1.419 1.00 89.69 118 GLU A O 1
ATOM 945 N N . VAL A 1 119 ? -6.757 -4.114 -3.042 1.00 89.69 119 VAL A N 1
ATOM 946 C CA . VAL A 1 119 ? -5.800 -3.093 -2.624 1.00 89.69 119 VAL A CA 1
ATOM 947 C C . VAL A 1 119 ? -6.014 -1.824 -3.439 1.00 89.69 119 VAL A C 1
ATOM 949 O O . VAL A 1 119 ? -5.924 -1.830 -4.664 1.00 89.69 119 VAL A O 1
ATOM 952 N N . THR A 1 120 ? -6.262 -0.714 -2.750 1.00 83.56 120 THR A N 1
ATOM 953 C CA . THR A 1 120 ? -6.436 0.611 -3.363 1.00 83.56 120 THR A CA 1
ATOM 954 C C . THR A 1 120 ? -5.098 1.333 -3.560 1.00 83.56 120 THR A C 1
ATOM 956 O O . THR A 1 120 ? -4.154 1.092 -2.807 1.00 83.56 120 THR A O 1
ATOM 959 N N . GLY A 1 121 ? -5.034 2.292 -4.496 1.00 73.38 121 GLY A N 1
ATOM 960 C CA . GLY A 1 121 ? -3.885 3.205 -4.648 1.00 73.38 121 GLY A CA 1
ATOM 961 C C . GLY A 1 121 ? -3.044 3.031 -5.918 1.00 73.38 121 GLY A C 1
ATOM 962 O O . GLY A 1 121 ? -1.936 3.557 -5.984 1.00 73.38 121 GLY A O 1
ATOM 963 N N . MET A 1 122 ? -3.557 2.323 -6.930 1.00 78.88 122 MET A N 1
ATOM 964 C CA . MET A 1 122 ? -2.879 2.098 -8.220 1.00 78.88 122 MET A CA 1
ATOM 965 C C . MET A 1 122 ? -3.395 3.006 -9.357 1.00 78.88 122 MET A C 1
ATOM 967 O O . MET A 1 122 ? -3.163 2.729 -10.530 1.00 78.88 122 MET A O 1
ATOM 971 N N . GLU A 1 123 ? -4.104 4.088 -9.024 1.00 70.00 123 GLU A N 1
ATOM 972 C CA . GLU A 1 123 ? -4.849 4.922 -9.986 1.00 70.00 123 GLU A CA 1
ATOM 973 C C . GLU A 1 123 ? -3.949 5.763 -10.913 1.00 70.00 123 GLU A C 1
ATOM 975 O O . GLU A 1 123 ? -4.359 6.150 -12.006 1.00 70.00 123 GLU A O 1
ATOM 980 N N . HIS A 1 124 ? -2.698 6.016 -10.517 1.00 71.00 124 HIS A N 1
ATOM 981 C CA . HIS A 1 124 ? -1.743 6.823 -11.282 1.00 71.00 124 HIS A CA 1
ATOM 982 C C . HIS A 1 124 ? -0.598 5.963 -11.819 1.00 71.00 124 HIS A C 1
ATOM 984 O O . HIS A 1 124 ? 0.492 5.917 -11.251 1.00 71.00 124 HIS A O 1
ATOM 990 N N . ASN A 1 125 ? -0.859 5.278 -12.930 1.00 79.75 125 ASN A N 1
ATOM 991 C CA . ASN A 1 125 ? 0.097 4.390 -13.582 1.00 79.75 125 ASN A CA 1
ATOM 992 C C . ASN A 1 125 ? 0.855 5.104 -14.715 1.00 79.75 125 ASN A C 1
ATOM 994 O O . ASN A 1 125 ? 0.620 4.871 -15.901 1.00 79.75 125 ASN A O 1
ATOM 998 N N . LYS A 1 126 ? 1.747 6.026 -14.342 1.00 82.94 126 LYS A N 1
ATOM 999 C CA . LYS A 1 126 ? 2.671 6.699 -15.265 1.00 82.94 126 LYS A CA 1
ATOM 1000 C C . LYS A 1 126 ? 4.108 6.337 -14.899 1.00 82.94 126 LYS A C 1
ATOM 1002 O O . LYS A 1 126 ? 4.508 6.487 -13.739 1.00 82.94 126 LYS A O 1
ATOM 1007 N N . SER A 1 127 ? 4.875 5.878 -15.889 1.00 79.81 127 SER A N 1
ATOM 1008 C CA . SER A 1 127 ? 6.282 5.486 -15.728 1.00 79.81 127 SER A CA 1
ATOM 1009 C C . SER A 1 127 ? 7.076 6.563 -14.970 1.00 79.81 127 SER A C 1
ATOM 1011 O O . SER A 1 127 ? 6.813 7.755 -15.144 1.00 79.81 127 SER A O 1
ATOM 1013 N N . TRP A 1 128 ? 7.984 6.142 -14.084 1.00 85.31 128 TRP A N 1
ATOM 1014 C CA . TRP A 1 128 ? 8.799 6.983 -13.180 1.00 85.31 128 TRP A CA 1
ATOM 1015 C C . TRP A 1 128 ? 8.068 7.753 -12.071 1.00 85.31 128 TRP A C 1
ATOM 1017 O O . TRP A 1 128 ? 8.699 8.170 -11.107 1.00 85.31 128 TRP A O 1
ATOM 1027 N N . SER A 1 129 ? 6.750 7.917 -12.160 1.00 85.88 129 SER A N 1
ATOM 1028 C CA . SER A 1 129 ? 5.940 8.569 -11.113 1.00 85.88 129 SER A CA 1
ATOM 1029 C C . SER A 1 129 ? 5.068 7.598 -10.314 1.00 85.88 129 SER A C 1
ATOM 1031 O O . SER A 1 129 ? 4.537 7.951 -9.260 1.00 85.88 129 SER A O 1
ATOM 1033 N N . THR A 1 130 ? 4.928 6.369 -10.812 1.00 90.38 130 THR A N 1
ATOM 1034 C CA . THR A 1 130 ? 4.161 5.307 -10.163 1.00 90.38 130 THR A CA 1
ATOM 1035 C C . THR A 1 130 ? 4.894 4.834 -8.916 1.00 90.38 130 THR A C 1
ATOM 1037 O O . THR A 1 130 ? 6.095 4.571 -8.946 1.00 90.38 130 THR A O 1
ATOM 1040 N N . LYS A 1 131 ? 4.162 4.709 -7.809 1.00 91.44 131 LYS A N 1
ATOM 1041 C CA . LYS A 1 131 ? 4.705 4.229 -6.537 1.00 91.44 131 LYS A CA 1
ATOM 1042 C C . LYS A 1 131 ? 4.547 2.709 -6.417 1.00 91.44 131 LYS A C 1
ATOM 1044 O O . LYS A 1 131 ? 3.596 2.144 -6.969 1.00 91.44 131 LYS A O 1
ATOM 1049 N N . PRO A 1 132 ? 5.442 2.029 -5.684 1.00 93.38 132 PRO A N 1
ATOM 1050 C CA . PRO A 1 132 ? 5.203 0.642 -5.313 1.00 93.38 132 PRO A CA 1
ATOM 1051 C C . PRO A 1 132 ? 3.986 0.559 -4.383 1.00 93.38 132 PRO A C 1
ATOM 1053 O O . PRO A 1 132 ? 3.692 1.505 -3.645 1.00 93.38 132 PRO A O 1
ATOM 1056 N N . VAL A 1 133 ? 3.279 -0.568 -4.404 1.00 93.25 133 VAL A N 1
ATOM 1057 C CA . VAL A 1 133 ? 2.113 -0.767 -3.535 1.00 93.25 133 VAL A CA 1
ATOM 1058 C C . VAL A 1 133 ? 2.543 -1.327 -2.187 1.00 93.25 133 VAL A C 1
ATOM 1060 O O . VAL A 1 133 ? 3.256 -2.325 -2.121 1.00 93.25 133 VAL A O 1
ATOM 1063 N N . ASP A 1 134 ? 2.086 -0.695 -1.105 1.00 92.62 134 ASP A N 1
ATOM 1064 C CA . ASP A 1 134 ? 2.299 -1.177 0.260 1.00 92.62 134 ASP A CA 1
ATOM 1065 C C . ASP A 1 134 ? 1.345 -2.334 0.563 1.00 92.62 134 ASP A C 1
ATOM 1067 O O . ASP A 1 134 ? 0.140 -2.139 0.741 1.00 92.62 134 ASP A O 1
ATOM 1071 N N . ILE A 1 135 ? 1.897 -3.548 0.600 1.00 92.81 135 ILE A N 1
ATOM 1072 C CA . ILE A 1 135 ? 1.133 -4.775 0.829 1.00 92.81 135 ILE A CA 1
ATOM 1073 C C . ILE A 1 135 ? 1.170 -5.244 2.285 1.00 92.81 135 ILE A C 1
ATOM 1075 O O . ILE A 1 135 ? 0.425 -6.148 2.664 1.00 92.81 135 ILE A O 1
ATOM 1079 N N . THR A 1 136 ? 1.981 -4.589 3.120 1.00 91.12 136 THR A N 1
ATOM 1080 C CA . THR A 1 136 ? 2.149 -4.889 4.549 1.00 91.12 136 THR A CA 1
ATOM 1081 C C . THR A 1 136 ? 0.831 -5.112 5.299 1.00 91.12 136 THR A C 1
ATOM 1083 O O . THR A 1 136 ? 0.735 -6.118 6.005 1.00 91.12 136 THR A O 1
ATOM 1086 N N . PRO A 1 137 ? -0.202 -4.246 5.176 1.00 89.81 137 PRO A N 1
ATOM 1087 C CA . PRO A 1 137 ? -1.410 -4.392 5.989 1.00 89.81 137 PRO A CA 1
ATOM 1088 C C . PRO A 1 137 ? -2.301 -5.567 5.562 1.00 89.81 137 PRO A C 1
ATOM 1090 O O . PRO A 1 137 ? -3.182 -5.955 6.325 1.00 89.81 137 PRO A O 1
ATOM 1093 N N . TYR A 1 138 ? -2.077 -6.140 4.377 1.00 90.12 138 TYR A N 1
ATOM 1094 C CA . TYR A 1 138 ? -2.894 -7.225 3.829 1.00 90.12 138 TYR A CA 1
ATOM 1095 C C . TYR A 1 138 ? -2.279 -8.611 4.060 1.00 90.12 138 TYR A C 1
ATOM 1097 O O . TYR A 1 138 ? -2.941 -9.623 3.828 1.00 90.12 138 TYR A O 1
ATOM 1105 N N . CYS A 1 139 ? -1.027 -8.680 4.521 1.00 88.44 139 CYS A N 1
ATOM 1106 C CA . CYS A 1 139 ? -0.340 -9.938 4.788 1.00 88.44 139 CYS A CA 1
ATOM 1107 C C . CYS A 1 139 ? -0.890 -10.643 6.043 1.00 88.44 139 CYS A C 1
ATOM 1109 O O . CYS A 1 139 ? -1.021 -10.050 7.116 1.00 88.44 139 CYS A O 1
ATOM 1111 N N . LYS A 1 140 ? -1.142 -11.951 5.937 1.00 86.81 140 LYS A N 1
ATOM 1112 C CA . LYS A 1 140 ? -1.471 -12.835 7.062 1.00 86.81 140 LYS A CA 1
ATOM 1113 C C . LYS A 1 140 ? -0.295 -12.886 8.039 1.00 86.81 140 LYS A C 1
ATOM 1115 O O . LYS A 1 140 ? 0.859 -13.036 7.633 1.00 86.81 140 LYS A O 1
ATOM 1120 N N . LYS A 1 141 ? -0.589 -12.782 9.338 1.00 78.06 141 LYS A N 1
ATOM 1121 C CA . LYS A 1 141 ? 0.419 -12.866 10.402 1.00 78.06 141 LYS A CA 1
ATOM 1122 C C . LYS A 1 141 ? 0.779 -14.318 10.699 1.00 78.06 141 LYS A C 1
ATOM 1124 O O . LYS A 1 141 ? -0.097 -15.171 10.835 1.00 78.06 141 LYS A O 1
ATOM 1129 N N . LYS A 1 142 ? 2.073 -14.568 10.890 1.00 69.94 142 LYS A N 1
ATOM 1130 C CA . LYS A 1 142 ? 2.589 -15.853 11.366 1.00 69.94 142 LYS A CA 1
ATOM 1131 C C . LYS A 1 142 ? 2.068 -16.098 12.793 1.00 69.94 142 LYS A C 1
ATOM 1133 O O . LYS A 1 142 ? 2.365 -15.303 13.678 1.00 69.94 142 LYS A O 1
ATOM 1138 N N . GLY A 1 143 ? 1.278 -17.158 13.002 1.00 60.47 143 GLY A N 1
ATOM 1139 C CA . GLY A 1 143 ? 0.897 -17.636 14.344 1.00 60.47 143 GLY A CA 1
ATOM 1140 C C . GLY A 1 143 ? -0.598 -17.799 14.655 1.00 60.47 143 GLY A C 1
ATOM 1141 O O . GLY A 1 143 ? -0.906 -18.367 15.693 1.00 60.47 143 GLY A O 1
ATOM 1142 N N . ILE A 1 144 ? -1.531 -17.356 13.800 1.00 57.25 144 ILE A N 1
ATOM 1143 C CA . ILE A 1 144 ? -2.983 -17.511 14.073 1.00 57.25 144 ILE A CA 1
ATOM 1144 C C . ILE A 1 144 ? -3.560 -18.791 13.439 1.00 57.25 144 ILE A C 1
ATOM 1146 O O . ILE A 1 144 ? -4.510 -19.367 13.956 1.00 57.25 144 ILE A O 1
ATOM 1150 N N . GLN A 1 145 ? -2.969 -19.273 12.345 1.00 51.22 145 GLN A N 1
ATOM 1151 C CA . GLN A 1 145 ? -3.332 -20.533 11.695 1.00 51.22 145 GLN A CA 1
ATOM 1152 C C . GLN A 1 145 ? -2.063 -21.183 11.135 1.00 51.22 145 GLN A C 1
ATOM 1154 O O . GLN A 1 145 ? -1.248 -20.508 10.493 1.00 51.22 145 GLN A O 1
ATOM 1159 N N . ASN A 1 146 ? -1.889 -22.479 11.402 1.00 48.00 146 ASN A N 1
ATOM 1160 C CA . ASN A 1 146 ? -0.780 -23.269 10.878 1.00 48.00 146 ASN A CA 1
ATOM 1161 C C . ASN A 1 146 ? -0.819 -23.226 9.343 1.00 48.00 146 ASN A C 1
ATOM 1163 O O . ASN A 1 146 ? -1.815 -23.597 8.732 1.00 48.00 146 ASN A O 1
ATOM 1167 N N . ASN A 1 147 ? 0.273 -22.759 8.738 1.00 57.22 147 ASN A N 1
ATOM 1168 C CA . ASN A 1 147 ? 0.508 -22.749 7.292 1.00 57.22 147 ASN A CA 1
ATOM 1169 C C . ASN A 1 147 ? -0.350 -21.779 6.449 1.00 57.22 147 ASN A C 1
ATOM 1171 O O . ASN A 1 147 ? -0.959 -22.148 5.447 1.00 57.22 147 ASN A O 1
ATOM 1175 N N . THR A 1 148 ? -0.377 -20.498 6.822 1.00 72.19 148 THR A N 1
ATOM 1176 C CA . THR A 1 148 ? -1.053 -19.467 6.023 1.00 72.19 148 THR A CA 1
ATOM 1177 C C . THR A 1 148 ? -0.136 -18.873 4.953 1.00 72.19 148 THR A C 1
ATOM 1179 O O . THR A 1 148 ? 0.558 -17.883 5.174 1.00 72.19 148 THR A O 1
ATOM 1182 N N . ILE A 1 149 ? -0.161 -19.462 3.756 1.00 86.69 149 ILE A N 1
ATOM 1183 C CA . ILE A 1 149 ? 0.413 -18.845 2.553 1.00 86.69 149 ILE A CA 1
ATOM 1184 C C . ILE A 1 149 ? -0.367 -17.554 2.243 1.00 86.69 149 ILE A C 1
ATOM 1186 O O . ILE A 1 149 ? -1.605 -17.512 2.318 1.00 86.69 149 ILE A O 1
ATOM 1190 N N . ASN A 1 150 ? 0.368 -16.482 1.940 1.00 90.00 150 ASN A N 1
ATOM 1191 C CA . ASN A 1 150 ? -0.204 -15.243 1.421 1.00 90.00 150 ASN A CA 1
ATOM 1192 C C . ASN A 1 150 ? -0.446 -15.398 -0.077 1.00 90.00 150 ASN A C 1
ATOM 1194 O O . ASN A 1 150 ? 0.470 -15.757 -0.812 1.00 90.00 150 ASN A O 1
ATOM 1198 N N . GLU A 1 151 ? -1.665 -15.114 -0.519 1.00 92.50 151 GLU A N 1
ATOM 1199 C CA . GLU A 1 151 ? -2.026 -15.168 -1.932 1.00 92.50 151 GLU A CA 1
ATOM 1200 C C . GLU A 1 151 ? -2.103 -13.752 -2.499 1.00 92.50 151 GLU A C 1
ATOM 1202 O O . GLU A 1 151 ? -2.762 -12.883 -1.923 1.00 92.50 151 GLU A O 1
ATOM 1207 N N . ILE A 1 152 ? -1.438 -13.525 -3.630 1.00 93.25 152 ILE A N 1
ATOM 1208 C CA . ILE A 1 152 ? -1.435 -12.248 -4.342 1.00 93.25 152 ILE A CA 1
ATOM 1209 C C . ILE A 1 152 ? -1.958 -12.509 -5.751 1.00 93.25 152 ILE A C 1
ATOM 1211 O O . ILE A 1 152 ? -1.376 -13.285 -6.505 1.00 93.25 152 ILE A O 1
ATOM 1215 N N . LYS A 1 153 ? -3.064 -11.857 -6.103 1.00 92.25 153 LYS A N 1
ATOM 1216 C CA . LYS A 1 153 ? -3.709 -11.952 -7.411 1.00 92.25 153 LYS A CA 1
ATOM 1217 C C . LYS A 1 153 ? -3.618 -10.610 -8.105 1.00 92.25 153 LYS A C 1
ATOM 1219 O O . LYS A 1 153 ? -4.194 -9.626 -7.645 1.00 92.25 153 LYS A O 1
ATOM 1224 N N . PHE A 1 154 ? -2.929 -10.597 -9.234 1.00 89.06 154 PHE A N 1
ATOM 1225 C CA . PHE A 1 154 ? -2.884 -9.452 -10.123 1.00 89.06 154 PHE A CA 1
ATOM 1226 C C . PHE A 1 154 ? -3.853 -9.693 -11.276 1.00 89.06 154 PHE A C 1
ATOM 1228 O O . PHE A 1 154 ? -3.756 -10.706 -11.966 1.00 89.06 154 PHE A O 1
ATOM 1235 N N . ARG A 1 155 ? -4.814 -8.795 -11.471 1.00 87.56 155 ARG A N 1
ATOM 1236 C CA . ARG A 1 155 ? -5.748 -8.843 -12.597 1.00 87.56 155 ARG A CA 1
ATOM 1237 C C . ARG A 1 155 ? -5.640 -7.553 -13.388 1.00 87.56 155 ARG A C 1
ATOM 1239 O O . ARG A 1 155 ? -5.410 -6.489 -12.828 1.00 87.56 155 ARG A O 1
ATOM 1246 N N . SER A 1 156 ? -5.826 -7.648 -14.690 1.00 85.31 156 SER A N 1
ATOM 1247 C CA . SER A 1 156 ? -5.966 -6.496 -15.572 1.00 85.31 156 SER A CA 1
ATOM 1248 C C . SER A 1 156 ? -7.067 -6.818 -16.569 1.00 85.31 156 SER A C 1
ATOM 1250 O O . SER A 1 156 ? -7.185 -7.964 -17.002 1.00 85.31 156 SER A O 1
ATOM 1252 N N . MET A 1 157 ? -7.901 -5.829 -16.888 1.00 76.69 157 MET A N 1
ATOM 1253 C CA . MET A 1 157 ? -8.944 -5.998 -17.905 1.00 76.69 157 MET A CA 1
ATOM 1254 C C . MET A 1 157 ? -8.359 -6.042 -19.318 1.00 76.69 157 MET A C 1
ATOM 1256 O O . MET A 1 157 ? -8.976 -6.608 -20.215 1.00 76.69 157 MET A O 1
ATOM 1260 N N . PHE A 1 158 ? -7.181 -5.446 -19.521 1.00 76.56 158 PHE A N 1
ATOM 1261 C CA . PHE A 1 158 ? -6.550 -5.353 -20.827 1.00 76.56 158 PHE A CA 1
ATOM 1262 C C . PHE A 1 158 ? -5.029 -5.285 -20.700 1.00 76.56 158 PHE A C 1
ATOM 1264 O O . PHE A 1 158 ? -4.468 -4.334 -20.148 1.00 76.56 158 PHE A O 1
ATOM 1271 N N . ILE A 1 159 ? -4.365 -6.277 -21.284 1.00 74.50 159 ILE A N 1
ATOM 1272 C CA . ILE A 1 159 ? -2.923 -6.281 -21.496 1.00 74.50 159 ILE A CA 1
ATOM 1273 C C . ILE A 1 159 ? -2.711 -6.048 -22.992 1.00 74.50 159 ILE A C 1
ATOM 1275 O O . ILE A 1 159 ? -3.184 -6.817 -23.826 1.00 74.50 159 ILE A O 1
ATOM 1279 N N . SER A 1 160 ? -2.070 -4.933 -23.339 1.00 71.50 160 SER A N 1
ATOM 1280 C CA . SER A 1 160 ? -1.765 -4.616 -24.734 1.00 71.50 160 SER A CA 1
ATOM 1281 C C . SER A 1 160 ? -0.750 -5.616 -25.281 1.00 71.50 160 SER A C 1
ATOM 1283 O O . SER A 1 160 ? 0.201 -5.951 -24.588 1.00 71.50 160 SER A O 1
ATOM 1285 N N . SER A 1 161 ? -0.867 -5.986 -26.557 1.00 69.25 161 SER A N 1
ATOM 1286 C CA . SER A 1 161 ? 0.140 -6.798 -27.256 1.00 69.25 161 SER A CA 1
ATOM 1287 C C . SER A 1 161 ? 1.536 -6.163 -27.319 1.00 69.25 161 SER A C 1
ATOM 1289 O O . SER A 1 161 ? 2.497 -6.841 -27.646 1.00 69.25 161 SER A O 1
ATOM 1291 N N . ARG A 1 162 ? 1.666 -4.859 -27.032 1.00 65.19 162 ARG A N 1
ATOM 1292 C CA . ARG A 1 162 ? 2.967 -4.172 -26.917 1.00 65.19 162 ARG A CA 1
ATOM 1293 C C . ARG A 1 162 ? 3.603 -4.284 -25.528 1.00 65.19 162 ARG A C 1
ATOM 1295 O O . ARG A 1 162 ? 4.738 -3.860 -25.354 1.00 65.19 162 ARG A O 1
ATOM 1302 N N . TRP A 1 163 ? 2.843 -4.752 -24.545 1.00 66.56 163 TRP A N 1
ATOM 1303 C CA . TRP A 1 163 ? 3.207 -4.797 -23.133 1.00 66.56 163 TRP A CA 1
ATOM 1304 C C . TRP A 1 163 ? 2.624 -6.080 -22.540 1.00 66.56 163 TRP A C 1
ATOM 1306 O O . TRP A 1 163 ? 1.803 -6.023 -21.631 1.00 66.56 163 TRP A O 1
ATOM 1316 N N . ASP A 1 164 ? 2.947 -7.216 -23.139 1.00 69.75 164 ASP A N 1
ATOM 1317 C CA . ASP A 1 164 ? 2.386 -8.526 -22.807 1.00 69.75 164 ASP A CA 1
ATOM 1318 C C . ASP A 1 164 ? 3.052 -9.166 -21.586 1.00 69.75 164 ASP A C 1
ATOM 1320 O O . ASP A 1 164 ? 2.401 -9.908 -20.848 1.00 69.75 164 ASP A O 1
ATOM 1324 N N . GLU A 1 165 ? 4.304 -8.801 -21.310 1.00 88.06 165 GLU A N 1
ATOM 1325 C CA . GLU A 1 165 ? 5.082 -9.375 -20.216 1.00 88.06 165 GLU A CA 1
ATOM 1326 C C . GLU A 1 165 ? 5.424 -8.347 -19.126 1.00 88.06 165 GLU A C 1
ATOM 1328 O O . GLU A 1 165 ? 6.031 -7.294 -19.359 1.00 88.06 165 GLU A O 1
ATOM 1333 N N . PHE A 1 166 ? 5.045 -8.678 -17.890 1.00 91.00 166 PHE A N 1
ATOM 1334 C CA . PHE A 1 166 ? 5.341 -7.894 -16.695 1.00 91.00 166 PHE A CA 1
ATOM 1335 C C . PHE A 1 166 ? 6.097 -8.734 -15.673 1.00 91.00 166 PHE A C 1
ATOM 1337 O O . PHE A 1 166 ? 5.774 -9.894 -15.426 1.00 91.00 166 PHE A O 1
ATOM 1344 N N . VAL A 1 167 ? 7.058 -8.099 -15.011 1.00 92.75 167 VAL A N 1
ATOM 1345 C CA . VAL A 1 167 ? 7.810 -8.679 -13.903 1.00 92.75 167 VAL A CA 1
ATOM 1346 C C . VAL A 1 167 ? 7.329 -8.042 -12.610 1.00 92.75 167 VAL A C 1
ATOM 1348 O O . VAL A 1 167 ? 7.333 -6.817 -12.462 1.00 92.75 167 VAL A O 1
ATOM 1351 N N . VAL A 1 168 ? 6.944 -8.883 -11.653 1.00 93.31 168 VAL A N 1
ATOM 1352 C CA . VAL A 1 168 ? 6.535 -8.464 -10.311 1.00 93.31 168 VAL A CA 1
ATOM 1353 C C . VAL A 1 168 ? 7.614 -8.863 -9.315 1.00 93.31 168 VAL A C 1
ATOM 1355 O O . VAL A 1 168 ? 8.105 -9.991 -9.331 1.00 93.31 168 VAL A O 1
ATOM 1358 N N . LYS A 1 169 ? 7.976 -7.943 -8.420 1.00 94.38 169 LYS A N 1
ATOM 1359 C CA . LYS A 1 169 ? 8.955 -8.188 -7.359 1.00 94.38 169 LYS A CA 1
ATOM 1360 C C . LYS A 1 169 ? 8.436 -7.667 -6.031 1.00 94.38 169 LYS A C 1
ATOM 1362 O O . LYS A 1 169 ? 7.894 -6.570 -5.954 1.00 94.38 169 LYS A O 1
ATOM 1367 N N . ILE A 1 170 ? 8.623 -8.450 -4.979 1.00 94.94 170 ILE A N 1
ATOM 1368 C CA . ILE A 1 170 ? 8.266 -8.063 -3.616 1.00 94.94 170 ILE A CA 1
ATOM 1369 C C . ILE A 1 170 ? 9.558 -7.770 -2.870 1.00 94.94 170 ILE A C 1
ATOM 1371 O O . ILE A 1 170 ? 10.481 -8.584 -2.879 1.00 94.94 170 ILE A O 1
ATOM 1375 N N . ILE A 1 171 ? 9.632 -6.594 -2.256 1.00 94.94 171 ILE A N 1
ATOM 1376 C CA . ILE A 1 171 ? 10.820 -6.121 -1.550 1.00 94.94 171 ILE A CA 1
ATOM 1377 C C . ILE A 1 171 ? 10.398 -5.634 -0.168 1.00 94.94 171 ILE A C 1
ATOM 1379 O O . ILE A 1 171 ? 9.375 -4.968 -0.013 1.00 94.94 171 ILE A O 1
ATOM 1383 N N . ILE A 1 172 ? 11.190 -5.979 0.842 1.00 93.69 172 ILE A N 1
ATOM 1384 C CA . ILE A 1 172 ? 11.052 -5.426 2.187 1.00 93.69 172 ILE A CA 1
ATOM 1385 C C . ILE A 1 172 ? 11.961 -4.202 2.263 1.00 93.69 172 ILE A C 1
ATOM 1387 O O . ILE A 1 172 ? 13.166 -4.314 2.048 1.00 93.69 172 ILE A O 1
ATOM 1391 N N . CYS A 1 173 ? 11.386 -3.039 2.546 1.00 91.38 173 CYS A N 1
ATOM 1392 C CA . CYS A 1 173 ? 12.093 -1.762 2.554 1.00 91.38 173 CYS A CA 1
ATOM 1393 C C . CYS A 1 173 ? 11.964 -1.086 3.915 1.00 91.38 173 CYS A C 1
ATOM 1395 O O . CYS A 1 173 ? 10.902 -1.148 4.530 1.00 91.38 173 CYS A O 1
ATOM 1397 N N . GLU A 1 174 ? 13.013 -0.396 4.358 1.00 90.25 174 GLU A N 1
ATOM 1398 C CA . GLU A 1 174 ? 12.918 0.530 5.485 1.00 90.25 174 GLU A CA 1
ATOM 1399 C C . GLU A 1 174 ? 12.283 1.849 5.012 1.00 90.25 174 GLU A C 1
ATOM 1401 O O . GLU A 1 174 ? 12.682 2.443 4.012 1.00 90.25 174 GLU A O 1
ATOM 1406 N N . TYR A 1 175 ? 11.257 2.294 5.720 1.00 86.44 175 TYR A N 1
ATOM 1407 C CA . TYR A 1 175 ? 10.520 3.516 5.477 1.00 86.44 175 TYR A CA 1
ATOM 1408 C C . TYR A 1 175 ? 11.164 4.646 6.263 1.00 86.44 175 TYR A C 1
ATOM 1410 O O . TYR A 1 175 ? 11.170 4.640 7.496 1.00 86.44 175 TYR A O 1
ATOM 1418 N N . LEU A 1 176 ? 11.644 5.638 5.523 1.00 84.62 176 LEU A N 1
ATOM 1419 C CA . LEU A 1 176 ? 12.125 6.894 6.066 1.00 84.62 176 LEU A CA 1
ATOM 1420 C C . LEU A 1 176 ? 10.978 7.907 6.072 1.00 84.62 176 LEU A C 1
ATOM 1422 O O . LEU A 1 176 ? 10.360 8.173 5.038 1.00 84.62 176 LEU A O 1
ATOM 1426 N N . SER A 1 177 ? 10.678 8.485 7.231 1.00 83.69 177 SER A N 1
ATOM 1427 C CA . SER A 1 177 ? 9.693 9.562 7.311 1.00 83.69 177 SER A CA 1
ATOM 1428 C C . SER A 1 177 ? 10.210 10.839 6.645 1.00 83.69 177 SER A C 1
ATOM 1430 O O . SER A 1 177 ? 11.414 11.084 6.566 1.00 83.69 177 SER A O 1
ATOM 1432 N N . LEU A 1 178 ? 9.285 11.704 6.216 1.00 79.50 178 LEU A N 1
ATOM 1433 C CA . LEU A 1 178 ? 9.642 13.007 5.649 1.00 79.50 178 LEU A CA 1
ATOM 1434 C C . LEU A 1 178 ? 10.496 13.829 6.624 1.00 79.50 178 LEU A C 1
ATOM 1436 O O . LEU A 1 178 ? 11.459 14.462 6.210 1.00 79.50 178 LEU A O 1
ATOM 1440 N N . GLN A 1 179 ? 10.176 13.787 7.919 1.00 77.56 179 GLN A N 1
ATOM 1441 C CA . GLN A 1 179 ? 10.930 14.517 8.934 1.00 77.56 179 GLN A CA 1
ATOM 1442 C C . GLN A 1 179 ? 12.362 13.988 9.070 1.00 77.56 179 GLN A C 1
ATOM 1444 O O . GLN A 1 179 ? 13.297 14.779 9.177 1.00 77.56 179 GLN A O 1
ATOM 1449 N N . GLU A 1 180 ? 12.550 12.668 9.039 1.00 82.94 180 GLU A N 1
ATOM 1450 C CA . GLU A 1 180 ? 13.884 12.063 9.053 1.00 82.94 180 GLU A CA 1
ATOM 1451 C C . GLU A 1 180 ? 14.668 12.435 7.786 1.00 82.94 180 GLU A C 1
ATOM 1453 O O . GLU A 1 180 ? 15.820 12.850 7.895 1.00 82.94 180 GLU A O 1
ATOM 1458 N N . ALA A 1 181 ? 14.037 12.389 6.607 1.00 83.06 181 ALA A N 1
ATOM 1459 C CA . ALA A 1 181 ? 14.656 12.814 5.350 1.00 83.06 181 ALA A CA 1
ATOM 1460 C C . ALA A 1 181 ? 15.079 14.293 5.388 1.00 83.06 181 ALA A C 1
ATOM 1462 O O . ALA A 1 181 ? 16.216 14.628 5.057 1.00 83.06 181 ALA A O 1
ATOM 1463 N N . VAL A 1 182 ? 14.202 15.177 5.872 1.00 81.88 182 VAL A N 1
ATOM 1464 C CA . VAL A 1 182 ? 14.511 16.600 6.068 1.00 81.88 182 VAL A CA 1
ATOM 1465 C C . VAL A 1 182 ? 15.685 16.764 7.028 1.00 81.88 182 VAL A C 1
ATOM 1467 O O . VAL A 1 182 ? 16.604 17.520 6.734 1.00 81.88 182 VAL A O 1
ATOM 1470 N N . ASN A 1 183 ? 15.709 16.043 8.147 1.00 83.06 183 ASN A N 1
ATOM 1471 C CA . ASN A 1 183 ? 16.813 16.121 9.102 1.00 83.06 183 ASN A CA 1
ATOM 1472 C C . ASN A 1 183 ? 18.152 15.669 8.494 1.00 83.06 183 ASN A C 1
ATOM 1474 O O . ASN A 1 183 ? 19.186 16.220 8.860 1.00 83.06 183 ASN A O 1
ATOM 1478 N N . VAL A 1 184 ? 18.154 14.707 7.564 1.00 84.75 184 VAL A N 1
ATOM 1479 C CA . VAL A 1 184 ? 19.361 14.298 6.820 1.00 84.75 184 VAL A CA 1
ATOM 1480 C C . VAL A 1 184 ? 19.825 15.400 5.867 1.00 84.75 184 VAL A C 1
ATOM 1482 O O . VAL A 1 184 ? 21.012 15.727 5.846 1.00 84.75 184 VAL A O 1
ATOM 1485 N N . ILE A 1 185 ? 18.900 16.022 5.131 1.00 83.94 185 ILE A N 1
ATOM 1486 C CA . ILE A 1 185 ? 19.210 17.135 4.217 1.00 83.94 185 ILE A CA 1
ATOM 1487 C C . ILE A 1 185 ? 19.774 18.326 4.996 1.00 83.94 185 ILE A C 1
ATOM 1489 O O . ILE A 1 185 ? 20.791 18.895 4.611 1.00 83.94 185 ILE A O 1
ATOM 1493 N N . LYS A 1 186 ? 19.171 18.656 6.145 1.00 81.94 186 LYS A N 1
ATOM 1494 C CA . LYS A 1 186 ? 19.605 19.765 7.006 1.00 81.94 186 LYS A CA 1
ATOM 1495 C C . LYS A 1 186 ? 21.040 19.624 7.529 1.00 81.94 186 LYS A C 1
ATOM 1497 O O . LYS A 1 186 ? 21.616 20.617 7.954 1.00 81.94 186 LYS A O 1
ATOM 1502 N N . LYS A 1 187 ? 21.640 18.430 7.508 1.00 81.19 187 LYS A N 1
ATOM 1503 C CA . LYS A 1 187 ? 23.056 18.252 7.882 1.00 81.19 187 LYS A CA 1
ATOM 1504 C C . LYS A 1 187 ? 24.029 18.811 6.841 1.00 81.19 187 LYS A C 1
ATOM 1506 O O . LYS A 1 187 ? 25.185 19.030 7.172 1.00 81.19 187 LYS A O 1
ATOM 1511 N N . HIS A 1 188 ? 23.566 19.047 5.616 1.00 79.31 188 HIS A N 1
ATOM 1512 C CA . HIS A 1 188 ? 24.391 19.448 4.477 1.00 79.31 188 HIS A CA 1
ATOM 1513 C C . HIS A 1 188 ? 24.027 20.853 3.977 1.00 79.31 188 HIS A C 1
ATOM 1515 O O . HIS A 1 188 ? 24.046 21.109 2.775 1.00 79.31 188 HIS A O 1
ATOM 1521 N N . PHE A 1 189 ? 23.646 21.769 4.875 1.00 80.81 189 PHE A N 1
ATOM 1522 C CA . PHE A 1 189 ? 23.400 23.149 4.462 1.00 80.81 189 PHE A CA 1
ATOM 1523 C C . PHE A 1 189 ? 24.682 23.796 3.950 1.00 80.81 189 PHE A C 1
ATOM 1525 O O . PHE A 1 189 ? 25.711 23.801 4.623 1.00 80.81 189 PHE A O 1
ATOM 1532 N N . ILE A 1 190 ? 24.574 24.389 2.768 1.00 78.50 190 ILE A N 1
ATOM 1533 C CA . ILE A 1 190 ? 25.590 25.275 2.222 1.00 78.50 190 ILE A CA 1
ATOM 1534 C C . ILE A 1 190 ? 25.504 26.583 3.014 1.00 78.50 190 ILE A C 1
ATOM 1536 O O . ILE A 1 190 ? 24.423 27.172 3.124 1.00 78.50 190 ILE A O 1
ATOM 1540 N N . SER A 1 191 ? 26.615 27.010 3.616 1.00 80.75 191 SER A N 1
ATOM 1541 C CA . SER A 1 191 ? 26.654 28.270 4.357 1.00 80.75 191 SER A CA 1
ATOM 1542 C C . SER A 1 191 ? 26.509 29.457 3.403 1.00 80.75 191 SER A C 1
ATOM 1544 O O . SER A 1 191 ? 26.786 29.371 2.202 1.00 80.75 191 SER A O 1
ATOM 1546 N N . LYS A 1 192 ? 26.072 30.598 3.941 1.00 82.44 192 LYS A N 1
ATOM 1547 C CA . LYS A 1 192 ? 25.955 31.832 3.157 1.00 82.44 192 LYS A CA 1
ATOM 1548 C C . LYS A 1 192 ? 27.321 32.254 2.608 1.00 82.44 192 LYS A C 1
ATOM 1550 O O . LYS A 1 192 ? 27.415 32.742 1.486 1.00 82.44 192 LYS A O 1
ATOM 1555 N N . GLU A 1 193 ? 28.372 32.036 3.385 1.00 82.31 193 GLU A N 1
ATOM 1556 C CA . GLU A 1 193 ? 29.757 32.335 3.036 1.00 82.31 193 GLU A CA 1
ATOM 1557 C C . GLU A 1 193 ? 30.246 31.463 1.869 1.00 82.31 193 GLU A C 1
ATOM 1559 O O . GLU A 1 193 ? 30.929 31.966 0.978 1.00 82.31 193 GLU A O 1
ATOM 1564 N N . GLU A 1 194 ? 29.855 30.185 1.828 1.00 81.31 194 GLU A N 1
ATOM 1565 C CA . GLU A 1 194 ? 30.170 29.257 0.732 1.00 81.31 194 GLU A CA 1
ATOM 1566 C C . GLU A 1 194 ? 29.485 29.685 -0.580 1.00 81.31 194 GLU A C 1
ATOM 1568 O O . GLU A 1 194 ? 30.116 29.704 -1.636 1.00 81.31 194 GLU A O 1
ATOM 1573 N N . LEU A 1 195 ? 28.215 30.111 -0.510 1.00 83.06 195 LEU A N 1
ATOM 1574 C CA . LEU A 1 195 ? 27.470 30.633 -1.665 1.00 83.06 195 LEU A CA 1
ATOM 1575 C C . LEU A 1 195 ? 28.101 31.912 -2.229 1.00 83.06 195 LEU A C 1
ATOM 1577 O O . LEU A 1 195 ? 28.217 32.067 -3.443 1.00 83.06 195 LEU A O 1
ATOM 1581 N N . LEU A 1 196 ? 28.537 32.822 -1.354 1.00 83.06 196 LEU A N 1
ATOM 1582 C CA . LEU A 1 196 ? 29.183 34.073 -1.762 1.00 83.06 196 LEU A CA 1
ATOM 1583 C C . LEU A 1 196 ? 30.559 33.837 -2.399 1.00 83.06 196 LEU A C 1
ATOM 1585 O O . LEU A 1 196 ? 30.931 34.559 -3.319 1.00 83.06 196 LEU A O 1
ATOM 1589 N N . ARG A 1 197 ? 31.303 32.815 -1.959 1.00 79.00 197 ARG A N 1
ATOM 1590 C CA . ARG A 1 197 ? 32.571 32.417 -2.595 1.00 79.00 197 ARG A CA 1
ATOM 1591 C C . ARG A 1 197 ? 32.367 31.821 -3.987 1.00 79.00 197 ARG A C 1
ATOM 1593 O O . ARG A 1 197 ? 33.163 32.106 -4.870 1.00 79.00 197 ARG A O 1
ATOM 1600 N N . GLN A 1 198 ? 31.308 31.037 -4.193 1.00 73.31 198 GLN A N 1
ATOM 1601 C CA . GLN A 1 198 ? 30.976 30.478 -5.511 1.00 73.31 198 GLN A CA 1
ATOM 1602 C C . GLN A 1 198 ? 30.433 31.527 -6.489 1.00 73.31 198 GLN A C 1
ATOM 1604 O O . GLN A 1 198 ? 30.642 31.393 -7.683 1.00 73.31 198 GLN A O 1
ATOM 1609 N N . SER A 1 199 ? 29.761 32.571 -5.993 1.00 72.25 199 SER A N 1
ATOM 1610 C CA . SER A 1 199 ? 29.244 33.678 -6.814 1.00 72.25 199 SER A CA 1
ATOM 1611 C C . SER A 1 199 ? 30.324 34.639 -7.325 1.00 72.25 199 SER A C 1
ATOM 1613 O O . SER A 1 199 ? 30.042 35.424 -8.228 1.00 72.25 199 SER A O 1
ATOM 1615 N N . ASN A 1 200 ? 31.504 34.644 -6.702 1.00 65.19 200 ASN A N 1
ATOM 1616 C CA . ASN A 1 200 ? 32.596 35.569 -7.012 1.00 65.19 200 ASN A CA 1
ATOM 1617 C C . ASN A 1 200 ? 33.717 34.924 -7.852 1.00 65.19 200 ASN A C 1
ATOM 1619 O O . ASN A 1 200 ? 34.718 35.590 -8.112 1.00 65.19 200 ASN A O 1
ATOM 1623 N N . ASN A 1 201 ? 33.550 33.660 -8.256 1.00 54.28 201 ASN A N 1
ATOM 1624 C CA . ASN A 1 201 ? 34.381 32.953 -9.237 1.00 54.28 201 ASN A CA 1
ATOM 1625 C C . ASN A 1 201 ? 33.606 32.792 -10.547 1.00 54.28 201 ASN A C 1
ATOM 1627 O O . ASN A 1 201 ? 34.267 32.789 -11.607 1.00 54.28 201 ASN A O 1
#

Foldseek 3Di:
DLVLLVVVLPAPQVPFDLVLLLVLCVVVVHDSDDDSVVSNVRVNVVSVVCVVVVDVPVSVVSVVSVCVGGQDPPPDLPQKFKWKFKAFPVQVVVCVVVVHDGWGADFPPKWKDKPNRTFDDQPDGDTPVGDTGGCRSRDDDPDPDPDDDIDMDIDDPDDDPVRNGMDMDIDIGGHDDPVNVVVVVVVDDDDPVNVVVVVVD

Secondary structure (DSSP, 8-state):
-HHHHHHHHTS-GGGS-HHHHHHHHHHTT----S-HHHHHHHHHHHHHHHHHHT-HHHHHHHHHHHHHHS-----S-TTEEEEEEEEEHHHHHHHHHHT------PPEEEEEEETTEEEP------TTTPPPEE-GGGSPPTTSSTT-PPPEEEEEEE--TTS--EEEEEEEEEPPPHHHHHHHHGGGPPPHHHHHHHHT-

InterPro domains:
  IPR003034 SAP domain [PF02037] (13-48)
  IPR003034 SAP domain [PS50800] (13-47)
  IPR003034 SAP domain [SM00513] (13-47)
  IPR023321 PINIT domain [PF14324] (73-150)
  IPR023321 PINIT domain [PS51466] (1-176)
  IPR036361 SAP domain superfamily [SSF68906] (10-48)
  IPR038654 PINIT domain superfamily [G3DSA:2.60.120.780] (29-174)

pLDDT: mean 83.57, std 10.57, range [44.38, 94.94]